Protein AF-A0A7S1T245-F1 (afdb_monomer_lite)

Organism: NCBI:txid63592

Secondary structure (DSSP, 8-state):
--GGG---------SHHHHHHTT--SPPTTTTT----TTTSHHHHHHHHHHHHHHHHHHHT----SS-TTPPP----HHHHHHHHHHHHTTT-EEEEESSS-TTS-GGGSHHHHHHHHTT-EEESS--TT--EEEES-S-SHHHHHHHHTT-EEE-HHHHHHHHHHTS---SGGGBPPPPPP-

InterPro domains:
  IPR001357 BRCT domain [PF12738] (107-159)
  IPR001357 BRCT domain [PS50172] (85-177)
  IPR001357 BRCT domain [SM00292] (87-167)
  IPR036420 BRCT domain superfamily [G3DSA:3.40.50.10190] (89-177)
  IPR036420 BRCT domain superfamily [SSF52113] (87-180)
  IPR039189 CTD phosphatase Fcp1 [PTHR23081] (2-178)

Radius of gyration: 20.65 Å; chains: 1; bounding box: 44×54×58 Å

Sequence (183 aa):
DHSENLVTVERYVYFPSSGARLGYRGASLLDMNRDECSEMGMLTVVKDVLLRVHRAVFANCGDEVATQEGAAPSVSDVRFELEAEQRKVLTGCCLLFSHVIPLEQAPSSHRLWVMAKRFGARCVTTQGSTVTHVIARAAGTEKVQWAYRTRRRVVSPSWLEASCILWSRVPEADHALSSQPSS

pLDDT: mean 85.92, std 14.59, range [34.5, 98.31]

Structure (mmCIF, N/CA/C/O backbone):
data_AF-A0A7S1T245-F1
#
_entry.id   AF-A0A7S1T245-F1
#
loop_
_atom_site.group_PDB
_atom_site.id
_atom_site.type_symbol
_atom_site.label_atom_id
_atom_site.label_alt_id
_atom_site.label_comp_id
_atom_site.label_asym_id
_atom_site.label_entity_id
_atom_site.label_seq_id
_atom_site.pdbx_PDB_ins_code
_atom_site.Cartn_x
_atom_site.Cartn_y
_atom_site.Cartn_z
_atom_site.occupancy
_atom_site.B_iso_or_equiv
_atom_site.auth_seq_id
_atom_site.auth_comp_id
_atom_site.auth_asym_id
_atom_site.auth_atom_id
_atom_site.pdbx_PDB_model_num
ATOM 1 N N . ASP A 1 1 ? 20.874 7.840 2.150 1.00 54.53 1 ASP A N 1
ATOM 2 C CA . ASP A 1 1 ? 19.890 6.763 2.348 1.00 54.53 1 ASP A CA 1
ATOM 3 C C . ASP A 1 1 ? 19.053 6.671 1.076 1.00 54.53 1 ASP A C 1
ATOM 5 O O . ASP A 1 1 ? 18.578 7.704 0.626 1.00 54.53 1 ASP A O 1
ATOM 9 N N . HIS A 1 2 ? 18.991 5.514 0.410 1.00 71.62 2 HIS A N 1
ATOM 10 C CA . HIS A 1 2 ? 18.379 5.365 -0.931 1.00 71.62 2 HIS A CA 1
ATOM 11 C C . HIS A 1 2 ? 17.202 4.381 -0.947 1.00 71.62 2 HIS A C 1
ATOM 13 O O . HIS A 1 2 ? 16.754 3.962 -2.012 1.00 71.62 2 HIS A O 1
ATOM 19 N N . SER A 1 3 ? 16.695 4.009 0.229 1.00 72.56 3 SER A N 1
ATOM 20 C CA . SER A 1 3 ? 15.617 3.028 0.416 1.00 72.56 3 SER A CA 1
ATOM 21 C C . SER A 1 3 ? 14.289 3.423 -0.251 1.00 72.56 3 SER A C 1
ATOM 23 O O . SER A 1 3 ? 13.439 2.571 -0.523 1.00 72.56 3 SER A O 1
ATOM 25 N N . GLU A 1 4 ? 14.114 4.707 -0.563 1.00 76.06 4 GLU A N 1
ATOM 26 C CA . GLU A 1 4 ? 12.956 5.243 -1.288 1.00 76.06 4 GLU A CA 1
ATOM 27 C C . GLU A 1 4 ? 12.972 4.935 -2.791 1.00 76.06 4 GLU A C 1
ATOM 29 O O . GLU A 1 4 ? 11.924 4.837 -3.430 1.00 76.06 4 GLU A O 1
ATOM 34 N N . ASN A 1 5 ? 14.155 4.616 -3.313 1.00 82.19 5 ASN A N 1
ATOM 35 C CA . ASN A 1 5 ? 14.380 4.319 -4.722 1.00 82.19 5 ASN A CA 1
ATOM 36 C C . ASN A 1 5 ? 14.465 2.815 -5.018 1.00 82.19 5 ASN A C 1
ATOM 38 O O . ASN A 1 5 ? 14.851 2.419 -6.115 1.00 82.19 5 ASN A O 1
ATOM 42 N N . LEU A 1 6 ? 14.148 1.963 -4.037 1.00 85.12 6 LEU A N 1
ATOM 43 C CA . LEU A 1 6 ? 14.255 0.511 -4.167 1.00 85.12 6 LEU A CA 1
ATOM 44 C C . LEU A 1 6 ? 12.898 -0.129 -4.471 1.00 85.12 6 LEU A C 1
ATOM 46 O O . LEU A 1 6 ? 11.902 0.144 -3.798 1.00 85.12 6 LEU A O 1
ATOM 50 N N . VAL A 1 7 ? 12.895 -1.055 -5.430 1.00 85.31 7 VAL A N 1
ATOM 51 C CA . VAL A 1 7 ? 11.813 -2.025 -5.630 1.00 85.31 7 VAL A CA 1
ATOM 52 C C . VAL A 1 7 ? 12.150 -3.256 -4.794 1.00 85.31 7 VAL A C 1
ATOM 54 O O . VAL A 1 7 ? 13.176 -3.899 -5.007 1.00 85.31 7 VAL A O 1
ATOM 57 N N . THR A 1 8 ? 11.328 -3.549 -3.786 1.00 84.94 8 THR A N 1
ATOM 58 C CA . THR A 1 8 ? 11.522 -4.733 -2.939 1.00 84.94 8 THR A CA 1
ATOM 59 C C . THR A 1 8 ? 11.010 -5.969 -3.662 1.00 84.94 8 THR A C 1
ATOM 61 O O . THR A 1 8 ? 9.911 -5.959 -4.206 1.00 84.94 8 THR A O 1
ATOM 64 N N . VAL A 1 9 ? 11.808 -7.031 -3.645 1.00 84.12 9 VAL A N 1
ATOM 65 C CA . VAL A 1 9 ? 11.507 -8.301 -4.306 1.00 84.12 9 VAL A CA 1
ATOM 66 C C . VAL A 1 9 ? 11.650 -9.410 -3.278 1.00 84.12 9 VAL A C 1
ATOM 68 O O . VAL A 1 9 ? 12.567 -9.373 -2.452 1.00 84.12 9 VAL A O 1
ATOM 71 N N . GLU A 1 10 ? 10.739 -10.382 -3.308 1.00 81.25 10 GLU A N 1
ATOM 72 C CA . GLU A 1 10 ? 10.916 -11.600 -2.528 1.00 81.25 10 GLU A CA 1
ATOM 73 C C . GLU A 1 10 ? 12.219 -12.300 -2.926 1.00 81.25 10 GLU A C 1
ATOM 75 O O . GLU A 1 10 ? 12.676 -12.265 -4.071 1.00 81.25 10 GLU A O 1
ATOM 80 N N . ARG A 1 11 ? 12.859 -12.928 -1.945 1.00 81.88 11 ARG A N 1
ATOM 81 C CA . ARG A 1 11 ? 14.108 -13.629 -2.175 1.00 81.88 11 ARG A CA 1
ATOM 82 C C . ARG A 1 11 ? 13.855 -14.900 -2.986 1.00 81.88 11 ARG A C 1
ATOM 84 O O . ARG A 1 11 ? 13.252 -15.839 -2.483 1.00 81.88 11 ARG A O 1
ATOM 91 N N . TYR A 1 12 ? 14.422 -14.974 -4.185 1.00 84.88 12 TYR A N 1
ATOM 92 C CA . TYR A 1 12 ? 14.408 -16.198 -4.983 1.00 84.88 12 TYR A CA 1
ATOM 93 C C . TYR A 1 12 ? 15.356 -17.250 -4.378 1.00 84.88 12 TYR A C 1
ATOM 95 O O . TYR A 1 12 ? 16.582 -17.111 -4.429 1.00 84.88 12 TYR A O 1
ATOM 103 N N . VAL A 1 13 ? 14.791 -18.294 -3.762 1.00 86.44 13 VAL A N 1
ATOM 104 C CA . VAL A 1 13 ? 15.534 -19.416 -3.163 1.00 86.44 13 VAL A CA 1
ATOM 105 C C . VAL A 1 13 ? 15.115 -20.717 -3.840 1.00 86.44 13 VAL A C 1
ATOM 107 O O . VAL A 1 13 ? 14.210 -21.414 -3.385 1.00 86.44 13 VAL A O 1
ATOM 110 N N . TYR A 1 14 ? 15.796 -21.052 -4.937 1.00 87.88 14 TYR A N 1
ATOM 111 C CA . TYR A 1 14 ? 15.490 -22.274 -5.678 1.00 87.88 14 TYR A CA 1
ATOM 112 C C . TYR A 1 14 ? 16.003 -23.541 -4.989 1.00 87.88 14 TYR A C 1
ATOM 114 O O . TYR A 1 14 ? 15.239 -24.472 -4.771 1.00 87.88 14 TYR A O 1
ATOM 122 N N . PHE A 1 15 ? 17.284 -23.564 -4.604 1.00 90.19 15 PHE A N 1
ATOM 123 C CA . PHE A 1 15 ? 17.922 -24.741 -4.004 1.00 90.19 15 PHE A CA 1
ATOM 124 C C . PHE A 1 15 ? 17.875 -24.731 -2.463 1.00 90.19 15 PHE A C 1
ATOM 126 O O . PHE A 1 15 ? 18.137 -23.680 -1.863 1.00 90.19 15 PHE A O 1
ATOM 133 N N . PRO A 1 16 ? 17.701 -25.896 -1.803 1.00 85.44 16 PRO A N 1
ATOM 134 C CA . PRO A 1 16 ? 17.727 -26.004 -0.339 1.00 85.44 16 PRO A CA 1
ATOM 135 C C . PRO A 1 16 ? 19.047 -25.519 0.280 1.00 85.44 16 PRO A C 1
ATOM 137 O O . PRO A 1 16 ? 19.066 -24.818 1.295 1.00 85.44 16 PRO A O 1
ATOM 140 N N . SER A 1 17 ? 20.173 -25.830 -0.371 1.00 84.94 17 SER A N 1
ATOM 141 C CA . SER A 1 17 ? 21.516 -25.426 0.067 1.00 84.94 17 SER A CA 1
ATOM 142 C C . SER A 1 17 ? 21.714 -23.906 0.056 1.00 84.94 17 SER A C 1
ATOM 144 O O . SER A 1 17 ? 22.424 -23.360 0.907 1.00 84.94 17 SER A O 1
ATOM 146 N N . SER A 1 18 ? 21.051 -23.203 -0.866 1.00 82.06 18 SER A N 1
ATOM 147 C CA . SER A 1 18 ? 21.040 -21.741 -0.917 1.00 82.06 18 SER A CA 1
ATOM 148 C C . SER A 1 18 ? 20.257 -21.149 0.254 1.00 82.06 18 SER A C 1
ATOM 150 O O . SER A 1 18 ? 20.708 -20.167 0.844 1.00 82.06 18 SER A O 1
ATOM 152 N N . GLY A 1 19 ? 19.132 -21.760 0.640 1.00 78.56 19 GLY A N 1
ATOM 153 C CA . GLY A 1 19 ? 18.326 -21.311 1.779 1.00 78.56 19 GLY A CA 1
ATOM 154 C C . GLY A 1 19 ? 19.114 -21.307 3.091 1.00 78.56 19 GLY A C 1
ATOM 155 O O . GLY A 1 19 ? 19.157 -20.287 3.783 1.00 78.56 19 GLY A O 1
ATOM 156 N N . ALA A 1 20 ? 19.838 -22.396 3.372 1.00 75.06 20 ALA A N 1
ATOM 157 C CA . ALA A 1 20 ? 20.635 -22.546 4.592 1.00 75.06 20 ALA A CA 1
ATOM 158 C C . ALA A 1 20 ? 21.736 -21.477 4.733 1.00 75.06 20 ALA A C 1
ATOM 160 O O . ALA A 1 20 ? 21.901 -20.894 5.805 1.00 75.06 20 ALA A O 1
ATOM 161 N N . ARG A 1 21 ? 22.449 -21.153 3.643 1.00 78.19 21 ARG A N 1
ATOM 162 C CA . ARG A 1 21 ? 23.484 -20.094 3.631 1.00 78.19 21 ARG A CA 1
ATOM 163 C C . ARG A 1 21 ? 22.919 -18.695 3.865 1.00 78.19 21 ARG A C 1
ATOM 165 O O . ARG A 1 21 ? 23.648 -17.799 4.278 1.00 78.19 21 ARG A O 1
ATOM 172 N N . LEU A 1 22 ? 21.641 -18.507 3.560 1.00 74.06 22 LEU A N 1
ATOM 173 C CA . LEU A 1 22 ? 20.949 -17.225 3.598 1.00 74.06 22 LEU A CA 1
ATOM 174 C C . LEU A 1 22 ? 20.064 -17.074 4.839 1.00 74.06 22 LEU A C 1
ATOM 176 O O . LEU A 1 22 ? 19.356 -16.078 4.963 1.00 74.06 22 LEU A O 1
ATOM 180 N N . GLY A 1 23 ? 20.102 -18.052 5.751 1.00 76.94 23 GLY A N 1
ATOM 181 C CA . GLY A 1 23 ? 19.278 -18.068 6.957 1.00 76.94 23 GLY A CA 1
ATOM 182 C C . GLY A 1 23 ? 17.779 -18.220 6.677 1.00 76.94 23 GLY A C 1
ATOM 183 O O . GLY A 1 23 ? 16.968 -17.969 7.567 1.00 76.94 23 GLY A O 1
ATOM 184 N N . TYR A 1 24 ? 17.396 -18.617 5.460 1.00 76.12 24 TYR A N 1
ATOM 185 C CA . TYR A 1 24 ? 16.005 -18.859 5.096 1.00 76.12 24 TYR A CA 1
ATOM 186 C C . TYR A 1 24 ? 15.557 -20.207 5.672 1.00 76.12 24 TYR A C 1
ATOM 188 O O . TYR A 1 24 ? 16.191 -21.230 5.425 1.00 76.12 24 TYR A O 1
ATOM 196 N N . ARG A 1 25 ? 14.476 -20.199 6.463 1.00 73.62 25 ARG A N 1
ATOM 197 C CA . ARG A 1 25 ? 13.930 -21.393 7.141 1.00 73.62 25 ARG A CA 1
ATOM 198 C C . ARG A 1 25 ? 12.685 -21.986 6.465 1.00 73.62 25 ARG A C 1
ATOM 200 O O . ARG A 1 25 ? 12.082 -22.895 7.026 1.00 73.62 25 ARG A O 1
ATOM 207 N N . GLY A 1 26 ? 12.273 -21.455 5.315 1.00 79.88 26 GLY A N 1
ATOM 208 C CA . GLY A 1 26 ? 11.157 -21.993 4.532 1.00 79.88 26 GLY A CA 1
ATOM 209 C C . GLY A 1 26 ? 11.592 -23.105 3.573 1.00 79.88 26 GLY A C 1
ATOM 210 O O . GLY A 1 26 ? 12.787 -23.326 3.373 1.00 79.88 26 GLY A O 1
ATOM 211 N N . ALA A 1 27 ? 10.612 -23.777 2.965 1.00 83.31 27 ALA A N 1
ATOM 212 C CA . ALA A 1 27 ? 10.853 -24.719 1.873 1.00 83.31 27 ALA A CA 1
ATOM 213 C C . ALA A 1 27 ? 11.407 -23.978 0.646 1.00 83.31 27 ALA A C 1
ATOM 215 O O . ALA A 1 27 ? 10.944 -22.883 0.324 1.00 83.31 27 ALA A O 1
ATOM 216 N N . SER A 1 28 ? 12.401 -24.555 -0.029 1.00 87.00 28 SER A N 1
ATOM 217 C CA . SER A 1 28 ? 12.902 -24.003 -1.291 1.00 87.00 28 SER A CA 1
ATOM 218 C C . SER A 1 28 ? 11.928 -24.277 -2.444 1.00 87.00 28 SER A C 1
ATOM 220 O O . SER A 1 28 ? 11.048 -25.134 -2.333 1.00 87.00 28 SER A O 1
ATOM 222 N N . LEU A 1 29 ? 12.077 -23.569 -3.569 1.00 87.06 29 LEU A N 1
ATOM 223 C CA . LEU A 1 29 ? 11.244 -23.824 -4.754 1.00 87.06 29 LEU A CA 1
ATOM 224 C C . LEU A 1 29 ? 11.406 -25.270 -5.254 1.00 87.06 29 LEU A C 1
ATOM 226 O O . LEU A 1 29 ? 10.415 -25.918 -5.593 1.00 87.06 29 LEU A O 1
ATOM 230 N N . LEU A 1 30 ? 12.629 -25.810 -5.182 1.00 89.75 30 LEU A N 1
ATOM 231 C CA . LEU A 1 30 ? 12.901 -27.208 -5.503 1.00 89.75 30 LEU A CA 1
ATOM 232 C C . LEU A 1 30 ? 12.169 -28.173 -4.556 1.00 89.75 30 LEU A C 1
ATOM 234 O O . LEU A 1 30 ? 11.584 -29.140 -5.034 1.00 89.75 30 LEU A O 1
ATOM 238 N N . ASP A 1 31 ? 12.132 -27.899 -3.244 1.00 89.75 31 ASP A N 1
ATOM 239 C CA . ASP A 1 31 ? 11.390 -28.736 -2.276 1.00 89.75 31 ASP A CA 1
ATOM 240 C C . ASP A 1 31 ? 9.881 -28.732 -2.556 1.00 89.75 31 ASP A C 1
ATOM 242 O O . ASP A 1 31 ? 9.192 -29.728 -2.347 1.00 89.75 31 ASP A O 1
ATOM 246 N N . MET A 1 32 ? 9.362 -27.604 -3.045 1.00 85.94 32 MET A N 1
ATOM 247 C CA . MET A 1 32 ? 7.961 -27.459 -3.445 1.00 85.94 32 MET A CA 1
ATOM 248 C C . MET A 1 32 ? 7.677 -28.003 -4.851 1.00 85.94 32 MET A C 1
ATOM 250 O O . MET A 1 32 ? 6.522 -27.981 -5.280 1.00 85.94 32 MET A O 1
ATOM 254 N N . ASN A 1 33 ? 8.705 -28.481 -5.562 1.00 87.56 33 ASN A N 1
ATOM 255 C CA . ASN A 1 33 ? 8.657 -28.916 -6.956 1.00 87.56 33 ASN A CA 1
ATOM 256 C C . ASN A 1 33 ? 7.949 -27.893 -7.865 1.00 87.56 33 ASN A C 1
ATOM 258 O O . ASN A 1 33 ? 7.091 -28.234 -8.684 1.00 87.56 33 ASN A O 1
ATOM 262 N N . ARG A 1 34 ? 8.268 -26.614 -7.658 1.00 84.44 34 ARG A N 1
ATOM 263 C CA . ARG A 1 34 ? 7.738 -25.476 -8.414 1.00 84.44 34 ARG A CA 1
ATOM 264 C C . ARG A 1 34 ? 8.895 -24.572 -8.810 1.00 84.44 34 ARG A C 1
ATOM 266 O O . ARG A 1 34 ? 9.925 -24.563 -8.153 1.00 84.44 34 ARG A O 1
ATOM 273 N N . ASP A 1 35 ? 8.717 -23.813 -9.876 1.00 85.56 35 ASP A N 1
ATOM 274 C CA . ASP A 1 35 ? 9.556 -22.650 -10.160 1.00 85.56 35 ASP A CA 1
ATOM 275 C C . ASP A 1 35 ? 8.707 -21.387 -9.971 1.00 85.56 35 ASP A C 1
ATOM 277 O O . ASP A 1 35 ? 7.547 -21.450 -9.545 1.00 85.56 35 ASP A O 1
ATOM 281 N N . GLU A 1 36 ? 9.274 -20.233 -10.280 1.00 82.44 36 GLU A N 1
ATOM 282 C CA . GLU A 1 36 ? 8.530 -18.992 -10.320 1.00 82.44 36 GLU A CA 1
ATOM 283 C C . GLU A 1 36 ? 7.405 -19.024 -11.365 1.00 82.44 36 GLU A C 1
ATOM 285 O O . GLU A 1 36 ? 7.557 -19.501 -12.490 1.00 82.44 36 GLU A O 1
ATOM 290 N N . CYS A 1 37 ? 6.244 -18.490 -10.985 1.00 83.00 37 CYS A N 1
ATOM 291 C CA . CYS A 1 37 ? 5.103 -18.382 -11.880 1.00 83.00 37 CYS A CA 1
ATOM 292 C C . CYS A 1 37 ? 5.327 -17.250 -12.893 1.00 83.00 37 CYS A C 1
ATOM 294 O O . CYS A 1 37 ? 5.442 -16.088 -12.513 1.00 83.00 37 CYS A O 1
ATOM 296 N N . SER A 1 38 ? 5.313 -17.559 -14.189 1.00 81.06 38 SER A N 1
ATOM 297 C CA . SER A 1 38 ? 5.483 -16.556 -15.251 1.00 81.06 38 SER A CA 1
ATOM 298 C C . SER A 1 38 ? 4.344 -15.533 -15.333 1.00 81.06 38 SER A C 1
ATOM 300 O O . SER A 1 38 ? 4.529 -14.452 -15.884 1.00 81.06 38 SER A O 1
ATOM 302 N N . GLU A 1 39 ? 3.162 -15.857 -14.810 1.00 80.50 39 GLU A N 1
ATOM 303 C CA . GLU A 1 39 ? 1.973 -15.000 -14.907 1.00 80.50 39 GLU A CA 1
ATOM 304 C C . GLU A 1 39 ? 1.735 -14.176 -13.641 1.00 80.50 39 GLU A C 1
ATOM 306 O O . GLU A 1 39 ? 1.373 -13.007 -13.725 1.00 80.50 39 GLU A O 1
ATOM 311 N N . MET A 1 40 ? 1.946 -14.775 -12.467 1.00 78.75 40 MET A N 1
ATOM 312 C CA . MET A 1 40 ? 1.607 -14.173 -11.169 1.00 78.75 40 MET A CA 1
ATOM 313 C C . MET A 1 40 ? 2.791 -14.142 -10.193 1.00 78.75 40 MET A C 1
ATOM 315 O O . MET A 1 40 ? 2.616 -13.844 -9.014 1.00 78.75 40 MET A O 1
ATOM 319 N N . GLY A 1 41 ? 3.993 -14.487 -10.658 1.00 86.38 41 GLY A N 1
ATOM 320 C CA . GLY A 1 41 ? 5.211 -14.474 -9.855 1.00 86.38 41 GLY A CA 1
ATOM 321 C C . GLY A 1 41 ? 5.738 -13.068 -9.592 1.00 86.38 41 GLY A C 1
ATOM 322 O O . GLY A 1 41 ? 5.352 -12.085 -10.234 1.00 86.38 41 GLY A O 1
ATOM 323 N N . MET A 1 42 ? 6.666 -12.980 -8.644 1.00 88.38 42 MET A N 1
ATOM 324 C CA . MET A 1 42 ? 7.235 -11.714 -8.196 1.00 88.38 42 MET A CA 1
ATOM 325 C C . MET A 1 42 ? 7.982 -10.988 -9.327 1.00 88.38 42 MET A C 1
ATOM 327 O O . MET A 1 42 ? 7.859 -9.773 -9.455 1.00 88.38 42 MET A O 1
ATOM 331 N N . LEU A 1 43 ? 8.719 -11.696 -10.184 1.00 88.81 43 LEU A N 1
ATOM 332 C CA . LEU A 1 43 ? 9.427 -11.113 -11.323 1.00 88.81 43 LEU A CA 1
ATOM 333 C C . LEU A 1 43 ? 8.476 -10.509 -12.349 1.00 88.81 43 LEU A C 1
ATOM 335 O O . LEU A 1 43 ? 8.803 -9.473 -12.923 1.00 88.81 43 LEU A O 1
ATOM 339 N N . THR A 1 44 ? 7.302 -11.102 -12.563 1.00 91.12 44 THR A N 1
ATOM 340 C CA . THR A 1 44 ? 6.284 -10.522 -13.450 1.00 91.12 44 THR A CA 1
ATOM 341 C C . THR A 1 44 ? 5.769 -9.212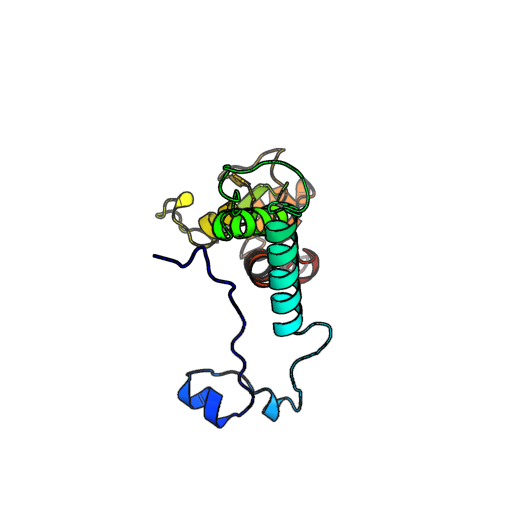 -12.874 1.00 91.12 44 THR A C 1
ATOM 343 O O . THR A 1 44 ? 5.741 -8.200 -13.572 1.00 91.12 44 THR A O 1
ATOM 346 N N . VAL A 1 45 ? 5.497 -9.183 -11.570 1.00 91.75 45 VAL A N 1
ATOM 347 C CA . VAL A 1 45 ? 5.099 -7.960 -10.866 1.00 91.75 45 VAL A CA 1
ATOM 348 C C . VAL A 1 45 ? 6.185 -6.883 -10.960 1.00 91.75 45 VAL A C 1
ATOM 350 O O . VAL A 1 45 ? 5.890 -5.734 -11.293 1.00 91.75 45 VAL A O 1
ATOM 353 N N . VAL A 1 46 ? 7.452 -7.242 -10.734 1.00 91.75 46 VAL A N 1
ATOM 354 C CA . VAL A 1 46 ? 8.591 -6.316 -10.853 1.00 91.75 46 VAL A CA 1
ATOM 355 C C . VAL A 1 46 ? 8.742 -5.811 -12.283 1.00 91.75 46 VAL A C 1
ATOM 357 O O . VAL A 1 46 ? 8.910 -4.611 -12.491 1.00 91.75 46 VAL A O 1
ATOM 360 N N . LYS A 1 47 ? 8.657 -6.698 -13.276 1.00 92.31 47 LYS A N 1
ATOM 361 C CA . LYS A 1 47 ? 8.707 -6.339 -14.694 1.00 92.31 47 LYS A CA 1
ATOM 362 C C . LYS A 1 47 ? 7.615 -5.328 -15.030 1.00 92.31 47 LYS A C 1
ATOM 364 O O . LYS A 1 47 ? 7.907 -4.317 -15.665 1.00 92.31 47 LYS A O 1
ATOM 369 N N . ASP A 1 48 ? 6.389 -5.557 -14.572 1.00 92.31 48 ASP A N 1
ATOM 370 C CA . ASP A 1 48 ? 5.273 -4.648 -14.818 1.00 92.31 48 ASP A CA 1
ATOM 371 C C . ASP A 1 48 ? 5.481 -3.289 -14.146 1.00 92.31 48 ASP A C 1
ATOM 373 O O . ASP A 1 48 ? 5.214 -2.257 -14.762 1.00 92.31 48 ASP A O 1
ATOM 377 N N . VAL A 1 49 ? 6.003 -3.263 -12.915 1.00 92.44 49 VAL A N 1
ATOM 378 C CA . VAL A 1 49 ? 6.385 -2.021 -12.224 1.00 92.44 49 VAL A CA 1
ATOM 379 C C . VAL A 1 49 ? 7.435 -1.254 -13.025 1.00 92.44 49 VAL A C 1
ATOM 381 O O . VAL A 1 49 ? 7.242 -0.073 -13.313 1.00 92.44 49 VAL A O 1
ATOM 384 N N . LEU A 1 50 ? 8.519 -1.918 -13.435 1.00 92.81 50 LEU A N 1
ATOM 385 C CA . LEU A 1 50 ? 9.598 -1.289 -14.196 1.00 92.81 50 LEU A CA 1
ATOM 386 C C . LEU A 1 50 ? 9.107 -0.764 -15.547 1.00 92.81 50 LEU A C 1
ATOM 388 O O . LEU A 1 50 ? 9.478 0.338 -15.940 1.00 92.81 50 LEU A O 1
ATOM 392 N N . LEU A 1 51 ? 8.231 -1.501 -16.236 1.00 94.00 51 LEU A N 1
ATOM 393 C CA . LEU A 1 51 ? 7.633 -1.052 -17.493 1.00 94.00 51 LEU A CA 1
ATOM 394 C C . LEU A 1 51 ? 6.693 0.143 -17.301 1.00 94.00 51 LEU A C 1
ATOM 396 O O . LEU A 1 51 ? 6.676 1.028 -18.155 1.00 94.00 51 LEU A O 1
ATOM 400 N N . ARG A 1 52 ? 5.920 0.203 -16.207 1.00 92.56 52 ARG A N 1
ATOM 401 C CA . ARG A 1 52 ? 5.089 1.379 -15.887 1.00 92.56 52 ARG A CA 1
ATOM 402 C C . ARG A 1 52 ? 5.946 2.616 -15.648 1.00 92.56 52 ARG A C 1
ATOM 404 O O . ARG A 1 52 ? 5.696 3.642 -16.272 1.00 92.56 52 ARG A O 1
ATOM 411 N N . VAL A 1 53 ? 6.982 2.492 -14.818 1.00 91.19 53 VAL A N 1
ATOM 412 C CA . VAL A 1 53 ? 7.916 3.590 -14.523 1.00 91.19 53 VAL A CA 1
ATOM 413 C C . VAL A 1 53 ? 8.645 4.026 -15.791 1.00 91.19 53 VAL A C 1
ATOM 415 O O . VAL A 1 53 ? 8.679 5.212 -16.093 1.00 91.19 53 VAL A O 1
ATOM 418 N N . HIS A 1 54 ? 9.153 3.080 -16.585 1.00 91.31 54 HIS A N 1
ATOM 419 C CA . HIS A 1 54 ? 9.777 3.371 -17.874 1.00 91.31 54 HIS A CA 1
ATOM 420 C C . HIS A 1 54 ? 8.826 4.160 -18.779 1.00 91.31 54 HIS A C 1
ATOM 422 O O . HIS A 1 54 ? 9.186 5.213 -19.291 1.00 91.31 54 HIS A O 1
ATOM 428 N N . ARG A 1 55 ? 7.587 3.692 -18.964 1.00 91.06 55 ARG A N 1
ATOM 429 C CA . ARG A 1 55 ? 6.599 4.411 -19.781 1.00 91.06 55 ARG A CA 1
ATOM 430 C C . ARG A 1 55 ? 6.328 5.820 -19.254 1.00 91.06 55 ARG A C 1
ATOM 432 O O . ARG A 1 55 ? 6.240 6.726 -20.068 1.00 91.06 55 ARG A O 1
ATOM 439 N N . ALA A 1 56 ? 6.220 6.007 -17.939 1.00 88.00 56 ALA A N 1
ATOM 440 C CA . ALA A 1 56 ? 6.003 7.322 -17.338 1.00 88.00 56 ALA A CA 1
ATOM 441 C C . ALA A 1 56 ? 7.177 8.278 -17.607 1.00 88.00 56 ALA A C 1
ATOM 443 O O . ALA A 1 56 ? 6.966 9.385 -18.093 1.00 88.00 56 ALA A O 1
ATOM 444 N N . VAL A 1 57 ? 8.412 7.812 -17.392 1.00 87.75 57 VAL A N 1
ATOM 445 C CA . VAL A 1 57 ? 9.633 8.582 -17.677 1.00 87.75 57 VAL A CA 1
ATOM 446 C C . VAL A 1 57 ? 9.676 8.993 -19.149 1.00 87.75 57 VAL A C 1
ATOM 448 O O . VAL A 1 57 ? 9.795 10.173 -19.456 1.00 87.75 57 VAL A O 1
ATOM 451 N N . PHE A 1 58 ? 9.526 8.039 -20.071 1.00 85.69 58 PHE A N 1
ATOM 452 C CA . PHE A 1 58 ? 9.663 8.309 -21.505 1.00 85.69 58 PHE A CA 1
ATOM 453 C C . PHE A 1 58 ? 8.466 9.045 -22.121 1.00 85.69 58 PHE A C 1
ATOM 455 O O . PHE A 1 58 ? 8.642 9.723 -23.126 1.00 85.69 58 PHE A O 1
ATOM 462 N N . ALA A 1 59 ? 7.274 8.975 -21.522 1.00 83.75 59 ALA A N 1
ATOM 463 C CA . ALA A 1 59 ? 6.151 9.820 -21.927 1.00 83.75 59 ALA A CA 1
ATOM 464 C C . ALA A 1 59 ? 6.412 11.304 -21.619 1.00 83.75 59 ALA A C 1
ATOM 466 O O . ALA A 1 59 ? 5.981 12.170 -22.377 1.00 83.75 59 ALA A O 1
ATOM 467 N N . ASN A 1 60 ? 7.133 11.590 -20.531 1.00 70.75 60 ASN A N 1
ATOM 468 C CA . ASN A 1 60 ? 7.464 12.950 -20.103 1.00 70.75 60 ASN A CA 1
ATOM 469 C C . ASN A 1 60 ? 8.743 13.494 -20.764 1.00 70.75 60 ASN A C 1
ATOM 471 O O . ASN A 1 60 ? 8.930 14.705 -20.824 1.00 70.75 60 ASN A O 1
ATOM 475 N N . CYS A 1 61 ? 9.587 12.618 -21.313 1.00 65.00 61 CYS A N 1
ATOM 476 C CA . CYS A 1 61 ? 10.771 12.967 -22.105 1.00 65.00 61 CYS A CA 1
ATOM 477 C C . CYS A 1 61 ? 10.469 13.100 -23.613 1.00 65.00 61 CYS A C 1
ATOM 479 O O . CYS A 1 61 ? 11.344 12.766 -24.401 1.00 65.00 61 CYS A O 1
ATOM 481 N N . GLY A 1 62 ? 9.237 13.471 -23.996 1.00 55.81 62 GLY A N 1
ATOM 482 C CA . GLY A 1 62 ? 8.675 13.322 -25.350 1.00 55.81 62 GLY A CA 1
ATOM 483 C C . GLY A 1 62 ? 9.639 13.555 -26.524 1.00 55.81 62 GLY A C 1
ATOM 484 O O . GLY A 1 62 ? 10.525 14.396 -26.439 1.00 55.81 62 GLY A O 1
ATOM 485 N N . ASP A 1 63 ? 9.423 12.803 -27.615 1.00 52.19 63 ASP A N 1
ATOM 486 C CA . ASP A 1 63 ? 10.183 12.838 -28.876 1.00 52.19 63 ASP A CA 1
ATOM 487 C C . ASP A 1 63 ? 10.730 14.237 -29.207 1.00 52.19 63 ASP A C 1
ATOM 489 O O . ASP A 1 63 ? 10.020 15.097 -29.733 1.00 52.19 63 ASP A O 1
ATOM 493 N N . GLU A 1 64 ? 12.028 14.445 -28.983 1.00 50.19 64 GLU A N 1
ATOM 494 C CA . GLU A 1 64 ? 12.768 15.620 -29.458 1.00 50.19 64 GLU A CA 1
ATOM 495 C C . GLU A 1 64 ? 13.029 15.546 -30.974 1.00 50.19 64 GLU A C 1
ATOM 497 O O . GLU A 1 64 ? 14.110 15.859 -31.468 1.00 50.19 64 GLU A O 1
ATOM 502 N N . VAL A 1 65 ? 12.025 15.131 -31.747 1.00 50.53 65 VAL A N 1
ATOM 503 C CA . VAL A 1 65 ? 12.025 15.227 -33.208 1.00 50.53 65 VAL A CA 1
ATOM 504 C C . VAL A 1 65 ? 10.969 16.238 -33.637 1.00 50.53 65 VAL A C 1
ATOM 506 O O . VAL A 1 65 ? 10.051 15.919 -34.380 1.00 50.53 65 VAL A O 1
ATOM 509 N N . ALA A 1 66 ? 11.090 17.469 -33.137 1.00 50.28 66 ALA A N 1
ATOM 510 C CA . ALA A 1 66 ? 10.870 18.693 -33.909 1.00 50.28 66 ALA A CA 1
ATOM 511 C C . ALA A 1 66 ? 10.979 19.928 -33.004 1.00 50.28 66 ALA A C 1
ATOM 513 O O . ALA A 1 66 ? 10.179 20.125 -32.094 1.00 50.28 66 ALA A O 1
ATOM 514 N N . THR A 1 67 ? 11.850 20.856 -33.406 1.00 48.50 67 THR A N 1
ATOM 515 C CA . THR A 1 67 ? 11.836 22.280 -33.019 1.00 48.50 67 THR A CA 1
ATOM 516 C C . THR A 1 67 ? 12.275 22.602 -31.586 1.00 48.50 67 THR A C 1
ATOM 518 O O . THR A 1 67 ? 11.453 22.870 -30.723 1.00 48.50 67 THR A O 1
ATOM 521 N N . GLN A 1 68 ? 13.589 22.714 -31.366 1.00 44.84 68 GLN A N 1
ATOM 522 C CA . GLN A 1 68 ? 14.271 23.990 -31.070 1.00 44.84 68 GLN A CA 1
ATOM 523 C C . GLN A 1 68 ? 15.711 23.730 -30.598 1.00 44.84 68 GLN A C 1
ATOM 525 O O . GLN A 1 68 ? 15.953 23.079 -29.586 1.00 44.84 68 GLN A O 1
ATOM 530 N N . GLU A 1 69 ? 16.677 24.260 -31.347 1.00 46.00 69 GLU A N 1
ATOM 531 C CA . GLU A 1 69 ? 18.092 24.283 -30.977 1.00 46.00 69 GLU A CA 1
ATOM 532 C C . GLU A 1 69 ? 18.271 25.064 -29.661 1.00 46.00 69 GLU A C 1
ATOM 534 O O . GLU A 1 69 ? 18.025 26.269 -29.611 1.00 46.00 69 GLU A O 1
ATOM 539 N N . GLY A 1 70 ? 18.701 24.385 -28.591 1.00 48.34 70 GLY A N 1
ATOM 540 C CA . GLY A 1 70 ? 19.261 25.035 -27.397 1.00 48.34 70 GLY A CA 1
ATOM 541 C C . GLY A 1 70 ? 18.554 24.807 -26.056 1.00 48.34 70 GLY A C 1
ATOM 542 O O . GLY A 1 70 ? 19.069 25.282 -25.044 1.00 48.34 70 GLY A O 1
ATOM 543 N N . ALA A 1 71 ? 17.439 24.075 -25.993 1.00 49.00 71 ALA A N 1
ATOM 544 C CA . ALA A 1 71 ? 16.865 23.645 -24.715 1.00 49.00 71 ALA A CA 1
ATOM 545 C C . ALA A 1 71 ? 17.378 22.240 -24.369 1.00 49.00 71 ALA A C 1
ATOM 547 O O . ALA A 1 71 ? 17.219 21.314 -25.154 1.00 49.00 71 ALA A O 1
ATOM 548 N N . ALA A 1 72 ? 18.037 22.084 -23.218 1.00 52.97 72 ALA A N 1
ATOM 549 C CA . ALA A 1 72 ? 18.429 20.765 -22.734 1.00 52.97 72 ALA A CA 1
ATOM 550 C C . ALA A 1 72 ? 17.173 19.895 -22.529 1.00 52.97 72 ALA A C 1
ATOM 552 O O . ALA A 1 72 ? 16.188 20.422 -21.999 1.00 52.97 72 ALA A O 1
ATOM 553 N N . PRO A 1 73 ? 17.206 18.595 -22.879 1.00 53.91 73 PRO A N 1
ATOM 554 C CA . PRO A 1 73 ? 16.085 17.698 -22.638 1.00 53.91 73 PRO A CA 1
ATOM 555 C C . PRO A 1 73 ? 15.684 17.771 -21.171 1.00 53.91 73 PRO A C 1
ATOM 557 O O . PRO A 1 73 ? 16.525 17.601 -20.280 1.00 53.91 73 PRO A O 1
ATOM 560 N N . SER A 1 74 ? 14.403 18.031 -20.898 1.00 57.78 74 SER A N 1
ATOM 561 C CA . SER A 1 74 ? 13.860 17.911 -19.548 1.00 57.78 74 SER A CA 1
ATOM 562 C C . SER A 1 74 ? 13.775 16.426 -19.209 1.00 57.78 74 SER A C 1
ATOM 564 O O . SER A 1 74 ? 12.727 15.796 -19.333 1.00 57.78 74 SER A O 1
ATOM 566 N N . VAL A 1 75 ? 14.912 15.838 -18.845 1.00 62.03 75 VAL A N 1
ATOM 567 C CA . VAL A 1 75 ? 14.986 14.455 -18.383 1.00 62.03 75 VAL A CA 1
ATOM 568 C C . VAL A 1 75 ? 14.122 14.360 -17.129 1.00 62.03 75 VAL A C 1
ATOM 570 O O . VAL A 1 75 ? 14.475 14.934 -16.097 1.00 62.03 75 VAL A O 1
ATOM 573 N N . SER A 1 76 ? 12.976 13.677 -17.216 1.00 70.38 76 SER A N 1
ATOM 574 C CA . SER A 1 76 ? 12.136 13.459 -16.038 1.00 70.38 76 SER A CA 1
ATOM 575 C C . SER A 1 76 ? 12.937 12.650 -15.016 1.00 70.38 76 SER A C 1
ATOM 577 O O . SER A 1 76 ? 13.492 11.597 -15.349 1.00 70.38 76 SER A O 1
ATOM 579 N N . ASP A 1 77 ? 13.052 13.148 -13.780 1.00 84.00 77 ASP A N 1
ATOM 580 C CA . ASP A 1 77 ? 13.783 12.439 -12.730 1.00 84.00 77 ASP A CA 1
ATOM 581 C C . ASP A 1 77 ? 13.043 11.134 -12.418 1.00 84.00 77 ASP A C 1
ATOM 583 O O . ASP A 1 77 ? 11.916 11.136 -11.917 1.00 84.00 77 ASP A O 1
ATOM 587 N N . VAL A 1 78 ? 13.700 10.005 -12.689 1.00 87.00 78 VAL A N 1
ATOM 588 C CA . VAL A 1 78 ? 13.166 8.662 -12.434 1.00 87.00 78 VAL A CA 1
ATOM 589 C C . VAL A 1 78 ? 12.679 8.523 -10.992 1.00 87.00 78 VAL A C 1
ATOM 591 O O . VAL A 1 78 ? 11.706 7.815 -10.754 1.00 87.00 78 VAL A O 1
ATOM 594 N N . ARG A 1 79 ? 13.304 9.213 -10.028 1.00 88.94 79 ARG A N 1
ATOM 595 C CA . ARG A 1 79 ? 12.886 9.196 -8.617 1.00 88.94 79 ARG A CA 1
ATOM 596 C C . ARG A 1 79 ? 11.482 9.765 -8.439 1.00 88.94 79 ARG A C 1
ATOM 598 O O . ARG A 1 79 ? 10.669 9.171 -7.738 1.00 88.94 79 ARG A O 1
ATOM 605 N N . PHE A 1 80 ? 11.178 10.864 -9.125 1.00 88.69 80 PHE A N 1
ATOM 606 C CA . PHE A 1 80 ? 9.861 11.488 -9.074 1.00 88.69 80 PHE A CA 1
ATOM 607 C C . PHE A 1 80 ? 8.789 10.590 -9.698 1.00 88.69 80 PHE A C 1
ATOM 609 O O . PHE A 1 80 ? 7.720 10.408 -9.114 1.00 88.69 80 PHE A O 1
ATOM 616 N N . GLU A 1 81 ? 9.083 9.971 -10.844 1.00 90.00 81 GLU A N 1
ATOM 617 C CA . GLU A 1 81 ? 8.155 9.029 -11.486 1.00 90.00 81 GLU A CA 1
ATOM 618 C C . GLU A 1 81 ? 7.933 7.779 -10.629 1.00 90.00 81 GLU A C 1
ATOM 620 O O . GLU A 1 81 ? 6.809 7.293 -10.491 1.00 90.00 81 GLU A O 1
ATOM 625 N N . LEU A 1 82 ? 8.993 7.286 -9.985 1.00 91.38 82 LEU A N 1
ATOM 626 C CA . LEU A 1 82 ? 8.934 6.158 -9.066 1.00 91.38 82 LEU A CA 1
ATOM 627 C C . LEU A 1 82 ? 8.016 6.460 -7.872 1.00 91.38 82 LEU A C 1
ATOM 629 O O . LEU A 1 82 ? 7.144 5.658 -7.534 1.00 91.38 82 LEU A O 1
ATOM 633 N N . GLU A 1 83 ? 8.180 7.628 -7.251 1.00 91.69 83 GLU A N 1
ATOM 634 C CA . GLU A 1 83 ? 7.309 8.103 -6.173 1.00 91.69 83 GLU A CA 1
ATOM 635 C C . GLU A 1 83 ? 5.869 8.311 -6.654 1.00 91.69 83 GLU A C 1
ATOM 637 O O . GLU A 1 83 ? 4.916 7.981 -5.944 1.00 91.69 83 GLU A O 1
ATOM 642 N N . ALA A 1 84 ? 5.681 8.844 -7.863 1.00 92.56 84 ALA A N 1
ATOM 643 C CA . ALA A 1 84 ? 4.361 9.037 -8.445 1.00 92.56 84 ALA A CA 1
ATOM 644 C C . ALA A 1 84 ? 3.628 7.705 -8.646 1.00 92.56 84 ALA A C 1
ATOM 646 O O . ALA A 1 84 ? 2.456 7.603 -8.277 1.00 92.56 84 ALA A O 1
ATOM 647 N N . GLU A 1 85 ? 4.309 6.679 -9.156 1.00 93.19 85 GLU A N 1
ATOM 648 C CA . GLU A 1 85 ? 3.761 5.327 -9.286 1.00 93.19 85 GLU A CA 1
ATOM 649 C C . GLU A 1 85 ? 3.463 4.688 -7.920 1.00 93.19 85 GLU A C 1
ATOM 651 O O . GLU A 1 85 ? 2.375 4.142 -7.730 1.00 93.19 85 GLU A O 1
ATOM 656 N N . GLN A 1 86 ? 4.354 4.823 -6.927 1.00 94.38 86 GLN A N 1
ATOM 657 C CA . GLN A 1 86 ? 4.105 4.326 -5.563 1.00 94.38 86 GLN A CA 1
ATOM 658 C C . GLN A 1 86 ? 2.852 4.955 -4.950 1.00 94.38 86 GLN A C 1
ATOM 660 O O . GLN A 1 86 ? 2.017 4.254 -4.375 1.00 94.38 86 GLN A O 1
ATOM 665 N N . ARG A 1 87 ? 2.680 6.275 -5.092 1.00 95.94 87 ARG A N 1
ATOM 666 C CA . ARG A 1 87 ? 1.528 6.990 -4.527 1.00 95.94 87 ARG A CA 1
ATOM 667 C C . ARG A 1 87 ? 0.195 6.537 -5.117 1.00 95.94 87 ARG A C 1
ATOM 669 O O . ARG A 1 87 ? -0.821 6.610 -4.426 1.00 95.94 87 ARG A O 1
ATOM 676 N N . LYS A 1 88 ? 0.163 6.064 -6.366 1.00 96.06 88 LYS A N 1
ATOM 677 C CA . LYS A 1 88 ? -1.080 5.595 -7.007 1.00 96.06 88 LYS A CA 1
ATOM 678 C C . LYS A 1 88 ? -1.674 4.377 -6.296 1.00 96.06 88 LYS A C 1
ATOM 680 O O . LYS A 1 88 ? -2.891 4.228 -6.290 1.00 96.06 88 LYS A O 1
ATOM 685 N N . VAL A 1 89 ? -0.846 3.562 -5.641 1.00 97.00 89 VAL A N 1
ATOM 686 C CA . VAL A 1 89 ? -1.248 2.277 -5.044 1.00 97.00 89 VAL A CA 1
ATOM 687 C C . VAL A 1 89 ? -2.337 2.433 -3.982 1.00 97.00 89 VAL A C 1
ATOM 689 O O . VAL A 1 89 ? -3.342 1.729 -4.030 1.00 97.00 89 VAL A O 1
ATOM 692 N N . LEU A 1 90 ? -2.171 3.355 -3.028 1.00 98.00 90 LEU A N 1
ATOM 693 C CA . LEU A 1 90 ? -3.127 3.567 -1.932 1.00 98.00 90 LEU A CA 1
ATOM 694 C C . LEU A 1 90 ? -3.800 4.941 -1.996 1.00 98.00 90 LEU A C 1
ATOM 696 O O . LEU A 1 90 ? -4.372 5.400 -1.002 1.00 98.00 90 LEU A O 1
ATOM 700 N N . THR A 1 91 ? -3.771 5.597 -3.157 1.00 97.44 91 THR A N 1
ATOM 701 C CA . THR A 1 91 ? -4.513 6.845 -3.370 1.00 97.44 91 THR A CA 1
ATOM 702 C C . THR A 1 91 ? -5.992 6.649 -3.010 1.00 97.44 91 THR A C 1
ATOM 704 O O . THR A 1 91 ? -6.614 5.639 -3.338 1.00 97.44 91 THR A O 1
ATOM 707 N N . GLY A 1 92 ? -6.556 7.610 -2.272 1.00 97.00 92 GLY A N 1
ATOM 708 C CA . GLY A 1 92 ? -7.934 7.548 -1.771 1.00 97.00 92 GLY A CA 1
ATOM 709 C C . GLY A 1 92 ? -8.123 6.702 -0.505 1.00 97.00 92 GLY A C 1
ATOM 710 O O . GLY A 1 92 ? -9.206 6.719 0.080 1.00 97.00 92 GLY A O 1
ATOM 711 N N . CYS A 1 93 ? -7.086 6.010 -0.021 1.00 98.12 93 CYS A N 1
ATOM 712 C CA . CYS A 1 93 ? -7.151 5.291 1.247 1.00 98.12 93 CYS A CA 1
ATOM 713 C C . CYS A 1 93 ? -6.867 6.227 2.427 1.00 98.12 93 CYS A C 1
ATOM 715 O O . CYS A 1 93 ? -5.866 6.940 2.473 1.00 98.12 93 CYS A O 1
ATOM 717 N N . CYS A 1 94 ? -7.733 6.167 3.432 1.00 98.31 94 CYS A N 1
ATOM 718 C CA . CYS A 1 94 ? -7.487 6.685 4.771 1.00 98.31 94 CYS A CA 1
ATOM 719 C C . CYS A 1 94 ? -7.418 5.529 5.772 1.00 98.31 94 CYS A C 1
ATOM 721 O O . CYS A 1 94 ? -8.412 4.804 5.937 1.00 98.31 94 CYS A O 1
ATOM 723 N N . LEU A 1 95 ? -6.262 5.366 6.411 1.00 98.25 95 LEU A N 1
ATOM 724 C CA . LEU A 1 95 ? -5.936 4.259 7.300 1.00 98.25 95 LEU A CA 1
ATOM 725 C C . LEU A 1 95 ? -5.961 4.697 8.765 1.00 98.25 95 LEU A C 1
ATOM 727 O O . LEU A 1 95 ? -5.404 5.734 9.135 1.00 98.25 95 LEU A O 1
ATOM 731 N N . LEU A 1 96 ? -6.556 3.852 9.601 1.00 97.50 96 LEU A N 1
ATOM 732 C CA . LEU A 1 96 ? -6.525 3.946 11.056 1.00 97.50 96 LEU A CA 1
ATOM 733 C C . LEU A 1 96 ? -5.886 2.675 11.626 1.00 97.50 96 LEU A C 1
ATOM 735 O O . LEU A 1 96 ? -6.290 1.569 11.283 1.00 97.50 96 LEU A O 1
ATOM 739 N N . PHE A 1 97 ? -4.917 2.816 12.528 1.00 96.62 97 PHE A N 1
ATOM 740 C CA . PHE A 1 97 ? -4.228 1.675 13.142 1.00 96.62 97 PHE A CA 1
ATOM 741 C C . PHE A 1 97 ? -4.836 1.295 14.505 1.00 96.62 97 PHE A C 1
ATOM 743 O O . PHE A 1 97 ? -5.210 2.164 15.308 1.00 96.62 97 PHE A O 1
ATOM 750 N N . SER A 1 98 ? -4.910 -0.011 14.785 1.00 94.75 98 SER A N 1
ATOM 751 C CA . SER A 1 98 ? -5.394 -0.579 16.052 1.00 94.75 98 SER A CA 1
ATOM 752 C C . SER A 1 98 ? -4.527 -1.761 16.510 1.00 94.75 98 SER A C 1
ATOM 754 O O . SER A 1 98 ? -4.446 -2.770 15.819 1.00 94.75 98 SER A O 1
ATOM 756 N N . HIS A 1 99 ? -3.867 -1.644 17.672 1.00 91.88 99 HIS A N 1
ATOM 757 C CA . HIS A 1 99 ? -2.917 -2.651 18.195 1.00 91.88 99 HIS A CA 1
ATOM 758 C C . HIS A 1 99 ? -1.786 -3.017 17.217 1.00 91.88 99 HIS A C 1
ATOM 760 O O . HIS A 1 99 ? -1.339 -4.160 17.137 1.00 91.88 99 HIS A O 1
ATOM 766 N N . VAL A 1 100 ? -1.336 -2.030 16.444 1.00 91.56 100 VAL A N 1
ATOM 767 C CA . VAL A 1 100 ? -0.214 -2.166 15.505 1.00 91.56 100 VAL A CA 1
ATOM 768 C C . VAL A 1 100 ? 0.944 -1.272 15.930 1.00 91.56 100 VAL A C 1
ATOM 770 O O . VAL A 1 100 ? 2.080 -1.724 15.959 1.00 91.56 100 VAL A O 1
ATOM 773 N N . ILE A 1 101 ? 0.634 -0.022 16.270 1.00 90.94 101 ILE A N 1
ATOM 774 C CA . ILE A 1 101 ? 1.599 0.986 16.701 1.00 90.94 101 ILE A CA 1
ATOM 775 C C . ILE A 1 101 ? 1.614 1.006 18.239 1.00 90.94 101 ILE A C 1
ATOM 777 O O . ILE A 1 101 ? 0.529 1.150 18.816 1.00 90.94 101 ILE A O 1
ATOM 781 N N . PRO A 1 102 ? 2.782 0.854 18.892 1.00 89.94 102 PRO A N 1
ATOM 782 C CA . PRO A 1 102 ? 2.922 1.001 20.344 1.00 89.94 102 PRO A CA 1
ATOM 783 C C . PRO A 1 102 ? 2.468 2.382 20.833 1.00 89.94 102 PRO A C 1
ATOM 785 O O . PRO A 1 102 ? 2.607 3.367 20.110 1.00 89.94 102 PRO A O 1
ATOM 788 N N . LEU A 1 103 ? 1.933 2.467 22.053 1.00 87.19 103 LEU A N 1
ATOM 789 C CA . LEU A 1 103 ? 1.400 3.723 22.601 1.00 87.19 103 LEU A CA 1
ATOM 790 C C . LEU A 1 103 ? 2.508 4.734 22.922 1.00 87.19 103 LEU A C 1
ATOM 792 O O . LEU A 1 103 ? 2.292 5.939 22.834 1.00 87.19 103 LEU A O 1
ATOM 796 N N . GLU A 1 104 ? 3.695 4.238 23.259 1.00 88.50 104 GLU A N 1
ATOM 797 C CA . GLU A 1 104 ? 4.878 5.021 23.618 1.00 88.50 104 GLU A CA 1
ATOM 798 C C . GLU A 1 104 ? 5.587 5.601 22.383 1.00 88.50 104 GLU A C 1
ATOM 800 O O . GLU A 1 104 ? 6.471 6.448 22.505 1.00 88.50 104 GLU A O 1
ATOM 805 N N . GLN A 1 105 ? 5.213 5.147 21.183 1.00 90.38 105 GLN A N 1
ATOM 806 C CA . GLN A 1 105 ? 5.819 5.561 19.926 1.00 90.38 105 GLN A CA 1
ATOM 807 C C . GLN A 1 105 ? 4.938 6.582 19.198 1.00 90.38 105 GLN A C 1
ATOM 809 O O . GLN A 1 105 ? 3.741 6.377 19.000 1.00 90.38 105 GLN A O 1
ATOM 814 N N . ALA A 1 106 ? 5.554 7.656 18.693 1.00 90.94 106 ALA A N 1
ATOM 815 C CA . ALA A 1 106 ? 4.882 8.581 17.785 1.00 90.94 106 ALA A CA 1
ATOM 816 C C . ALA A 1 106 ? 4.366 7.827 16.538 1.00 90.94 106 ALA A 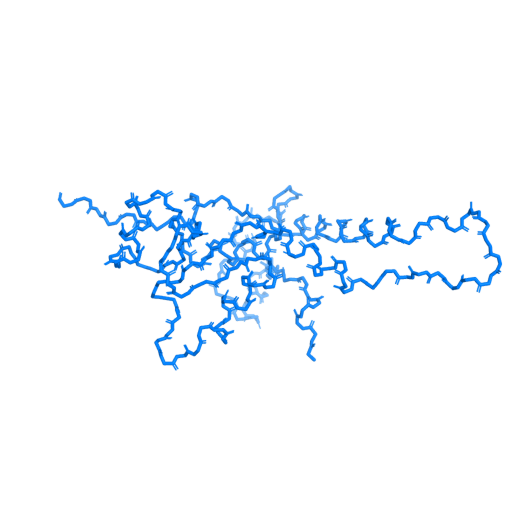C 1
ATOM 818 O O . ALA A 1 106 ? 5.170 7.230 15.820 1.00 90.94 106 ALA A O 1
ATOM 819 N N . PRO A 1 107 ? 3.060 7.877 16.206 1.00 92.12 107 PRO A N 1
ATOM 820 C CA . PRO A 1 107 ? 2.523 7.111 15.082 1.00 92.12 107 PRO A CA 1
ATOM 821 C C . PRO A 1 107 ? 3.213 7.394 13.750 1.00 92.12 107 PRO A C 1
ATOM 823 O O . PRO A 1 107 ? 3.398 6.479 12.954 1.00 92.12 107 PRO A O 1
ATOM 826 N N . SER A 1 108 ? 3.656 8.636 13.540 1.00 92.88 108 SER A N 1
ATOM 827 C CA . SER A 1 108 ? 4.372 9.067 12.339 1.00 92.88 108 SER A CA 1
ATOM 828 C C . SER A 1 108 ? 5.744 8.420 12.149 1.00 92.88 108 SER A C 1
ATOM 830 O O . SER A 1 108 ? 6.201 8.360 11.012 1.00 92.88 108 SER A O 1
ATOM 832 N N . SER A 1 109 ? 6.389 7.922 13.211 1.00 93.44 109 SER A N 1
ATOM 833 C CA . SER A 1 109 ? 7.683 7.233 13.114 1.00 93.44 109 SER A CA 1
ATOM 834 C C . SER A 1 109 ? 7.543 5.725 12.908 1.00 93.44 109 SER A C 1
ATOM 836 O O . SER A 1 109 ? 8.527 5.037 12.640 1.00 93.44 109 SER A O 1
ATOM 838 N N . HIS A 1 110 ? 6.331 5.180 13.030 1.00 95.69 110 HIS A N 1
ATOM 839 C CA . HIS A 1 110 ? 6.110 3.752 12.873 1.00 95.69 110 HIS A CA 1
ATOM 840 C C . HIS A 1 110 ? 6.269 3.326 11.408 1.00 95.69 110 HIS A C 1
ATOM 842 O O . HIS A 1 110 ? 5.666 3.919 10.510 1.00 95.69 110 HIS A O 1
ATOM 848 N N . ARG A 1 111 ? 7.008 2.236 11.153 1.00 94.75 111 ARG A N 1
ATOM 849 C CA . ARG A 1 111 ? 7.334 1.760 9.793 1.00 94.75 111 ARG A CA 1
ATOM 850 C C . ARG A 1 111 ? 6.110 1.662 8.879 1.00 94.75 111 ARG A C 1
ATOM 852 O O . ARG A 1 111 ? 6.137 2.167 7.763 1.00 94.75 111 ARG A O 1
ATOM 859 N N . LEU A 1 112 ? 5.024 1.047 9.354 1.00 95.88 112 LEU A N 1
ATOM 860 C CA . LEU A 1 112 ? 3.800 0.886 8.556 1.00 95.88 112 LEU A CA 1
ATOM 861 C C . LEU A 1 112 ? 3.092 2.215 8.265 1.00 95.88 112 LEU A C 1
ATOM 863 O O . LEU A 1 112 ? 2.455 2.349 7.227 1.00 95.88 112 LEU A O 1
ATOM 867 N N . TRP A 1 113 ? 3.214 3.206 9.150 1.00 97.12 113 TRP A N 1
ATOM 868 C CA . TRP A 1 113 ? 2.646 4.530 8.917 1.00 97.12 113 TRP A CA 1
ATOM 869 C C . TRP A 1 113 ? 3.403 5.259 7.808 1.00 97.12 113 TRP A C 1
ATOM 871 O O . TRP A 1 113 ? 2.783 5.782 6.882 1.00 97.12 113 TRP A O 1
ATOM 881 N N . VAL A 1 114 ? 4.738 5.265 7.893 1.00 95.88 114 VAL A N 1
ATOM 882 C CA . VAL A 1 114 ? 5.621 5.859 6.878 1.00 95.88 114 VAL A CA 1
ATOM 883 C C . VAL A 1 114 ? 5.397 5.185 5.526 1.00 95.88 114 VAL A C 1
ATOM 885 O O . VAL A 1 114 ? 5.172 5.860 4.525 1.00 95.88 114 VAL A O 1
ATOM 888 N N . MET A 1 115 ? 5.359 3.852 5.514 1.00 95.38 115 MET A N 1
ATOM 889 C CA . MET A 1 115 ? 5.112 3.053 4.315 1.00 95.38 115 MET A CA 1
ATOM 890 C C . MET A 1 115 ? 3.753 3.374 3.678 1.00 95.38 115 MET A C 1
ATOM 892 O O . MET A 1 115 ? 3.689 3.651 2.485 1.00 95.38 115 MET A O 1
ATOM 896 N N . ALA A 1 116 ? 2.676 3.435 4.465 1.00 97.38 116 ALA A N 1
ATOM 897 C CA . ALA A 1 116 ? 1.357 3.809 3.957 1.00 97.38 116 ALA A CA 1
ATOM 898 C C . ALA A 1 116 ? 1.343 5.205 3.316 1.00 97.38 116 ALA A C 1
ATOM 900 O O . ALA A 1 116 ? 0.802 5.383 2.225 1.00 97.38 116 ALA A O 1
ATOM 901 N N . LYS A 1 117 ? 1.963 6.191 3.977 1.00 97.06 117 LYS A N 1
ATOM 902 C CA . LYS A 1 117 ? 2.065 7.569 3.475 1.00 97.06 117 LYS A CA 1
ATOM 903 C C . LYS A 1 117 ? 2.835 7.645 2.158 1.00 97.06 117 LYS A C 1
ATOM 905 O O . LYS A 1 117 ? 2.380 8.324 1.241 1.00 97.06 117 LYS A O 1
ATOM 910 N N . ARG A 1 118 ? 3.958 6.931 2.058 1.00 94.81 118 ARG A N 1
ATOM 911 C CA . ARG A 1 118 ? 4.778 6.845 0.842 1.00 94.81 118 ARG A CA 1
ATOM 912 C C . ARG A 1 118 ? 3.988 6.285 -0.343 1.00 94.81 118 ARG A C 1
ATOM 914 O O . ARG A 1 118 ? 4.062 6.825 -1.438 1.00 94.81 118 ARG A O 1
ATOM 921 N N . PHE A 1 119 ? 3.150 5.281 -0.100 1.00 96.94 119 PHE A N 1
ATOM 922 C CA . PHE A 1 119 ? 2.277 4.690 -1.120 1.00 96.94 119 PHE A CA 1
ATOM 923 C C . PHE A 1 119 ? 0.951 5.449 -1.325 1.00 96.94 119 PHE A C 1
ATOM 925 O O . PHE A 1 119 ? 0.014 4.933 -1.928 1.00 96.94 119 PHE A O 1
ATOM 932 N N . GLY A 1 120 ? 0.869 6.701 -0.860 1.00 97.06 120 GLY A N 1
ATOM 933 C CA . GLY A 1 120 ? -0.222 7.629 -1.176 1.00 97.06 120 GLY A CA 1
ATOM 934 C C . GLY A 1 120 ? -1.448 7.545 -0.270 1.00 97.06 120 GLY A C 1
ATOM 935 O O . GLY A 1 120 ? -2.439 8.231 -0.525 1.00 97.06 120 GLY A O 1
ATOM 936 N N . ALA A 1 121 ? -1.395 6.763 0.810 1.00 98.19 121 ALA A N 1
ATOM 937 C CA . ALA A 1 121 ? -2.463 6.747 1.800 1.00 98.19 121 ALA A CA 1
ATOM 938 C C . ALA A 1 121 ? -2.381 7.955 2.747 1.00 98.19 121 ALA A C 1
ATOM 940 O O . ALA A 1 121 ? -1.310 8.474 3.078 1.00 98.19 121 ALA A O 1
ATOM 941 N N . ARG A 1 122 ? -3.532 8.356 3.287 1.00 97.94 122 ARG A N 1
ATOM 942 C CA . ARG A 1 122 ? -3.603 9.220 4.467 1.00 97.94 122 ARG A CA 1
ATOM 943 C C . ARG A 1 122 ? -3.702 8.359 5.718 1.00 97.94 122 ARG A C 1
ATOM 945 O O . ARG A 1 122 ? -4.477 7.412 5.759 1.00 97.94 122 ARG A O 1
ATOM 952 N N . CYS A 1 123 ? -2.978 8.726 6.763 1.00 97.44 123 CYS A N 1
ATOM 953 C CA . CYS A 1 123 ? -3.042 8.043 8.050 1.00 97.44 123 CYS A CA 1
ATOM 954 C C . CYS A 1 123 ? -3.658 8.969 9.101 1.00 97.44 123 CYS A C 1
ATOM 956 O O . CYS A 1 123 ? -3.361 10.166 9.125 1.00 97.44 123 CYS A O 1
ATOM 958 N N . VAL A 1 124 ? -4.516 8.418 9.959 1.00 97.00 124 VAL A N 1
ATOM 959 C CA . VAL A 1 124 ? -5.139 9.130 11.082 1.00 97.00 124 VAL A CA 1
ATOM 960 C C . VAL A 1 124 ? -5.041 8.319 12.367 1.00 97.00 124 VAL A C 1
ATOM 962 O O . VAL A 1 124 ? -4.897 7.096 12.352 1.00 97.00 124 VAL A O 1
ATOM 965 N N . THR A 1 125 ? -5.119 9.008 13.500 1.00 94.38 125 THR A N 1
ATOM 966 C CA . THR A 1 125 ? -5.054 8.401 14.837 1.00 94.38 125 THR A CA 1
ATOM 967 C C . THR A 1 125 ? -6.434 8.199 15.465 1.00 94.38 125 THR A C 1
ATOM 969 O O . THR A 1 125 ? -6.593 7.332 16.331 1.00 94.38 125 THR A O 1
ATOM 972 N N . THR A 1 126 ? -7.432 8.950 14.993 1.00 93.44 126 THR A N 1
ATOM 973 C CA . THR A 1 126 ? -8.805 8.979 15.504 1.00 93.44 126 THR A CA 1
ATOM 974 C C . THR A 1 126 ? -9.806 8.400 14.504 1.00 93.44 126 THR A C 1
ATOM 976 O O . THR A 1 126 ? -9.574 8.357 13.294 1.00 93.44 126 THR A O 1
ATOM 979 N N . GLN A 1 127 ? -10.933 7.917 15.029 1.00 94.12 127 GLN A N 1
ATOM 980 C CA . GLN A 1 127 ? -12.065 7.467 14.221 1.00 94.12 127 GLN A CA 1
ATOM 981 C C . GLN A 1 127 ? -12.723 8.671 13.534 1.00 94.12 127 GLN A C 1
ATOM 983 O O . GLN A 1 127 ? -12.790 9.760 14.102 1.00 94.12 127 GLN A O 1
ATOM 988 N N . GLY A 1 128 ? -13.225 8.484 12.314 1.00 93.94 128 GLY A N 1
ATOM 989 C CA . GLY A 1 128 ? -13.877 9.560 11.574 1.00 93.94 128 GLY A CA 1
ATOM 990 C C . GLY A 1 128 ? -14.518 9.090 10.276 1.00 93.94 128 GLY A C 1
ATOM 991 O O . GLY A 1 128 ? -14.195 8.023 9.753 1.00 93.94 128 GLY A O 1
ATOM 992 N N . SER A 1 129 ? -15.417 9.910 9.730 1.00 93.56 129 SER A N 1
ATOM 993 C CA . SER A 1 129 ? -16.158 9.619 8.490 1.00 93.56 129 SER A CA 1
ATOM 994 C C . SER A 1 129 ? -15.253 9.387 7.279 1.00 93.56 129 SER A C 1
ATOM 996 O O . SER A 1 129 ? -15.639 8.683 6.347 1.00 93.56 129 SER A O 1
ATOM 998 N N . THR A 1 130 ? -14.047 9.949 7.312 1.00 96.31 130 THR A N 1
ATOM 999 C CA . THR A 1 130 ? -13.073 9.863 6.226 1.00 96.31 130 THR A CA 1
ATOM 1000 C C . THR A 1 130 ? -12.230 8.590 6.252 1.00 96.31 130 THR A C 1
ATOM 1002 O O . THR A 1 130 ? -11.487 8.359 5.304 1.00 96.31 130 THR A O 1
ATOM 1005 N N . VAL A 1 131 ? -12.287 7.785 7.321 1.00 98.06 131 VAL A N 1
ATOM 1006 C CA . VAL A 1 131 ? -11.541 6.522 7.425 1.00 98.06 131 VAL A CA 1
ATOM 1007 C C . VAL A 1 131 ? -12.164 5.481 6.506 1.00 98.06 131 VAL A C 1
ATOM 1009 O O . VAL A 1 131 ? -13.378 5.291 6.480 1.00 98.06 131 VAL A O 1
ATOM 1012 N N . THR A 1 132 ? -11.304 4.782 5.774 1.00 97.94 132 THR A N 1
ATOM 1013 C CA . THR A 1 132 ? -11.695 3.752 4.800 1.00 97.94 132 THR A CA 1
ATOM 1014 C C . THR A 1 132 ? -11.313 2.351 5.276 1.00 97.94 132 THR A C 1
ATOM 1016 O O . THR A 1 132 ? -12.092 1.415 5.098 1.00 97.94 132 THR A O 1
ATOM 1019 N N . HIS A 1 133 ? -10.150 2.227 5.930 1.00 97.94 133 HIS A N 1
ATOM 1020 C CA . HIS A 1 133 ? -9.601 0.959 6.401 1.00 97.94 133 HIS A CA 1
ATOM 1021 C C . HIS A 1 133 ? -9.124 1.086 7.844 1.00 97.94 133 HIS A C 1
ATOM 1023 O O . HIS A 1 133 ? -8.530 2.097 8.233 1.00 97.94 133 HIS A O 1
ATOM 1029 N N . VAL 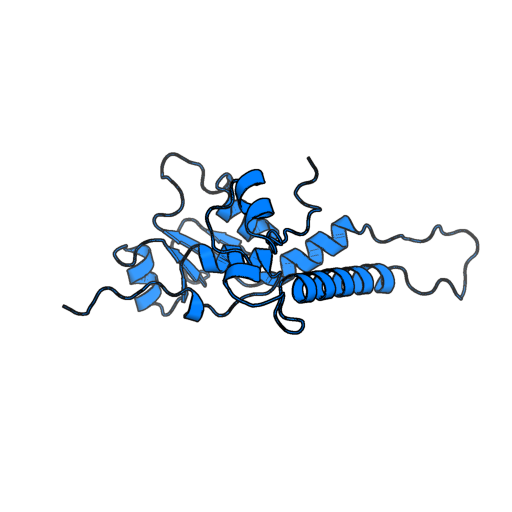A 1 134 ? -9.332 0.023 8.612 1.00 97.75 134 VAL A N 1
ATOM 1030 C CA . VAL A 1 134 ? -8.700 -0.187 9.909 1.00 97.75 134 VAL A CA 1
ATOM 1031 C C . VAL A 1 134 ? -7.685 -1.313 9.776 1.00 97.75 134 VAL A C 1
ATOM 1033 O O . VAL A 1 134 ? -8.048 -2.443 9.460 1.00 97.75 134 VAL A O 1
ATOM 1036 N N . ILE A 1 135 ? -6.416 -0.986 10.024 1.00 97.62 135 ILE A N 1
ATOM 1037 C CA . ILE A 1 135 ? -5.316 -1.948 10.062 1.00 97.62 135 ILE A CA 1
ATOM 1038 C C . ILE A 1 135 ? -5.180 -2.443 11.498 1.00 97.62 135 ILE A C 1
ATOM 1040 O O . ILE A 1 135 ? -4.852 -1.661 12.400 1.00 97.62 135 ILE A O 1
ATOM 1044 N N . ALA A 1 136 ? -5.442 -3.726 11.723 1.00 96.12 136 ALA A N 1
ATOM 1045 C CA . ALA A 1 136 ? -5.507 -4.293 13.063 1.00 96.12 136 ALA A CA 1
ATOM 1046 C C . ALA A 1 136 ? -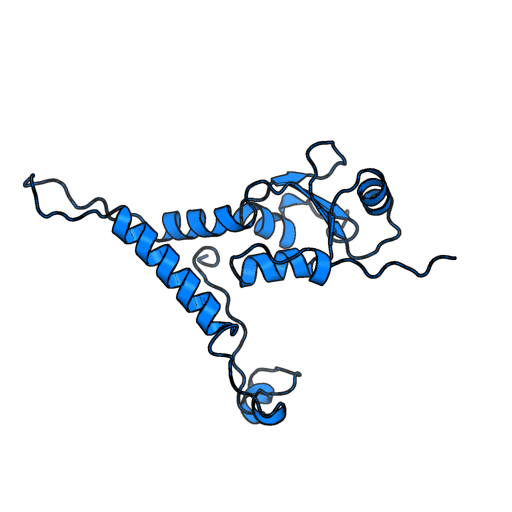4.868 -5.679 13.147 1.00 96.12 136 ALA A C 1
ATOM 1048 O O . ALA A 1 136 ? -4.853 -6.419 12.174 1.00 96.12 136 ALA A O 1
ATOM 1049 N N . ARG A 1 137 ? -4.343 -6.041 14.323 1.00 93.00 137 ARG A N 1
ATOM 1050 C CA . ARG A 1 137 ? -3.855 -7.407 14.613 1.00 93.00 137 ARG A CA 1
ATOM 1051 C C . ARG A 1 137 ? -4.870 -8.275 15.358 1.00 93.00 137 ARG A C 1
ATOM 1053 O O . ARG A 1 137 ? -4.700 -9.484 15.418 1.00 93.00 137 ARG A O 1
ATOM 1060 N N . ALA A 1 138 ? -5.904 -7.665 15.931 1.00 88.50 138 ALA A N 1
ATOM 1061 C CA . ALA A 1 138 ? -6.916 -8.344 16.728 1.00 88.50 138 ALA A CA 1
ATOM 1062 C C . ALA A 1 138 ? -8.295 -7.722 16.485 1.00 88.50 138 ALA A C 1
ATOM 1064 O O . ALA A 1 138 ? -8.407 -6.507 16.320 1.00 88.50 138 ALA A O 1
ATOM 1065 N N . ALA A 1 139 ? -9.343 -8.550 16.489 1.00 85.25 139 ALA A N 1
ATOM 1066 C CA . ALA A 1 139 ? -10.711 -8.124 16.185 1.00 85.25 139 ALA A CA 1
ATOM 1067 C C . ALA A 1 139 ? -11.476 -7.521 17.386 1.00 85.25 139 ALA A C 1
ATOM 1069 O O . ALA A 1 139 ? -12.509 -6.877 17.211 1.00 85.25 139 ALA A O 1
ATOM 1070 N N . GLY A 1 140 ? -10.980 -7.716 18.612 1.00 86.12 140 GLY A N 1
ATOM 1071 C CA . GLY A 1 140 ? -11.684 -7.370 19.857 1.00 86.12 140 GLY A CA 1
ATOM 1072 C C . GLY A 1 140 ? -11.598 -5.903 20.289 1.00 86.12 140 GLY A C 1
ATOM 1073 O O . GLY A 1 140 ? -11.885 -5.588 21.436 1.00 86.12 140 GLY A O 1
ATOM 1074 N N . THR A 1 141 ? -11.154 -5.002 19.417 1.00 90.44 141 THR A N 1
ATOM 1075 C CA . THR A 1 141 ? -10.824 -3.622 19.797 1.00 90.44 141 THR A CA 1
ATOM 1076 C C . THR A 1 141 ? -11.974 -2.684 19.452 1.00 90.44 141 THR A C 1
ATOM 1078 O O . THR A 1 141 ? -12.670 -2.881 18.455 1.00 90.44 141 THR A O 1
ATOM 1081 N N . GLU A 1 142 ? -12.151 -1.606 20.216 1.00 91.62 142 GLU A N 1
ATOM 1082 C CA . GLU A 1 142 ? -13.215 -0.626 19.957 1.00 91.62 142 GLU A CA 1
ATOM 1083 C C . GLU A 1 142 ? -13.144 -0.044 18.532 1.00 91.62 142 GLU A C 1
ATOM 1085 O O . GLU A 1 142 ? -14.164 0.107 17.861 1.00 91.62 142 GLU A O 1
ATOM 1090 N N . LYS A 1 143 ? -11.927 0.214 18.029 1.00 93.12 143 LYS A N 1
ATOM 1091 C CA . LYS A 1 143 ? -11.695 0.706 16.659 1.00 93.12 143 LYS A CA 1
ATOM 1092 C C . LYS A 1 143 ? -12.166 -0.289 15.599 1.00 93.12 143 LYS A C 1
ATOM 1094 O O . LYS A 1 143 ? -12.722 0.128 14.586 1.00 93.12 143 LYS A O 1
ATOM 1099 N N . VAL A 1 144 ? -11.958 -1.586 15.822 1.00 94.56 144 VAL A N 1
ATOM 1100 C CA . VAL A 1 144 ? -12.420 -2.634 14.905 1.00 94.56 144 VAL A CA 1
ATOM 1101 C C . VAL A 1 144 ? -13.939 -2.796 14.987 1.00 94.56 144 VAL A C 1
ATOM 1103 O O . VAL A 1 144 ? -14.608 -2.826 13.957 1.00 94.56 144 VAL A O 1
ATOM 1106 N N . GLN A 1 145 ? -14.512 -2.785 16.190 1.00 93.94 145 GLN A N 1
ATOM 1107 C CA . GLN A 1 145 ? -15.966 -2.834 16.373 1.00 93.94 145 GLN A CA 1
ATOM 1108 C C . GLN A 1 145 ? -16.675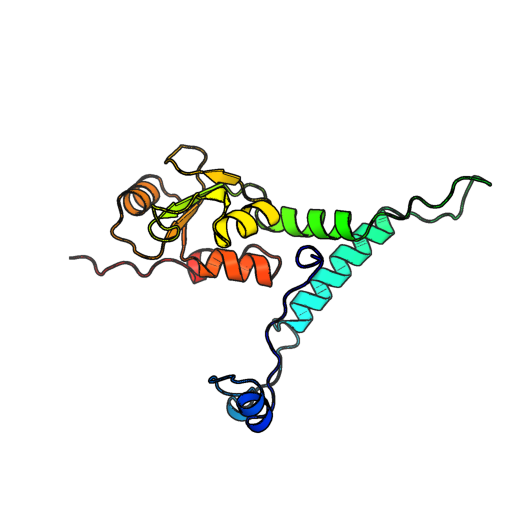 -1.621 15.748 1.00 93.94 145 GLN A C 1
ATOM 1110 O O . GLN A 1 145 ? -17.733 -1.744 15.131 1.00 93.94 145 GLN A O 1
ATOM 1115 N N . TRP A 1 146 ? -16.088 -0.428 15.861 1.00 95.62 146 TRP A N 1
ATOM 1116 C CA . TRP A 1 146 ? -16.552 0.770 15.160 1.00 95.62 146 TRP A CA 1
ATOM 1117 C C . TRP A 1 146 ? -16.490 0.610 13.635 1.00 95.62 146 TRP A C 1
ATOM 1119 O O . TRP A 1 146 ? -17.448 0.964 12.940 1.00 95.62 146 TRP A O 1
ATOM 1129 N N . ALA A 1 147 ? -15.400 0.046 13.109 1.00 95.31 147 ALA A N 1
ATOM 1130 C CA . ALA A 1 147 ? -15.235 -0.191 11.680 1.00 95.31 147 ALA A CA 1
ATOM 1131 C C . ALA A 1 147 ? -16.318 -1.125 11.132 1.00 95.31 147 ALA A C 1
ATOM 1133 O O . ALA A 1 147 ? -16.935 -0.795 10.123 1.00 95.31 147 ALA A O 1
ATOM 1134 N N . TYR A 1 148 ? -16.625 -2.221 11.831 1.00 94.19 148 TYR A N 1
ATOM 1135 C CA . TYR A 1 148 ? -17.705 -3.123 11.431 1.00 94.19 148 TYR A CA 1
ATOM 1136 C C . TYR A 1 148 ? -19.072 -2.433 11.435 1.00 94.19 148 TYR A C 1
ATOM 1138 O O . TYR A 1 148 ? -19.783 -2.479 10.430 1.00 94.19 148 TYR A O 1
ATOM 1146 N N . ARG A 1 149 ? -19.413 -1.707 12.510 1.00 94.75 149 ARG A N 1
ATOM 1147 C CA . ARG A 1 149 ? -20.683 -0.960 12.601 1.00 94.75 149 ARG A CA 1
ATOM 1148 C C . ARG A 1 149 ? -20.842 0.082 11.494 1.00 94.75 149 ARG A C 1
ATOM 1150 O O . ARG A 1 149 ? -21.946 0.304 11.010 1.00 94.75 149 ARG A O 1
ATOM 1157 N N . THR A 1 150 ? -19.744 0.707 11.078 1.00 95.38 150 THR A N 1
ATOM 1158 C CA . THR A 1 150 ? -19.730 1.750 10.038 1.00 95.38 150 THR A CA 1
ATOM 1159 C C . THR A 1 150 ? -19.334 1.230 8.652 1.00 95.38 150 THR A C 1
ATOM 1161 O O . THR A 1 150 ? -19.097 2.027 7.745 1.00 95.38 150 THR A O 1
ATOM 1164 N N . ARG A 1 151 ? -19.287 -0.100 8.471 1.00 94.69 151 ARG A N 1
ATOM 1165 C CA . ARG A 1 151 ? -18.960 -0.793 7.210 1.00 94.69 151 ARG A CA 1
ATOM 1166 C C . ARG A 1 151 ? -17.624 -0.360 6.587 1.00 94.69 151 ARG A C 1
ATOM 1168 O O . ARG A 1 151 ? -17.500 -0.244 5.368 1.00 94.69 151 ARG A O 1
ATOM 1175 N N . ARG A 1 152 ? -16.609 -0.112 7.417 1.00 96.06 152 ARG A N 1
ATOM 1176 C CA . ARG A 1 152 ? -15.219 0.103 6.976 1.00 96.06 152 ARG A CA 1
ATOM 1177 C C . ARG A 1 152 ? -14.507 -1.233 6.821 1.00 96.06 152 ARG A C 1
ATOM 1179 O O . ARG A 1 152 ? -14.863 -2.215 7.469 1.00 96.06 152 ARG A O 1
ATOM 1186 N N . ARG A 1 153 ? -13.483 -1.271 5.969 1.00 96.56 153 ARG A N 1
ATOM 1187 C CA . ARG A 1 153 ? -12.691 -2.487 5.761 1.00 96.56 153 ARG A CA 1
ATOM 1188 C C . ARG A 1 153 ? -11.778 -2.713 6.963 1.00 96.56 153 ARG A C 1
ATOM 1190 O O . ARG A 1 153 ? -11.086 -1.790 7.386 1.00 96.56 153 ARG A O 1
ATOM 1197 N N . VAL A 1 154 ? -11.773 -3.924 7.505 1.00 96.94 154 VAL A N 1
ATOM 1198 C CA . VAL A 1 154 ? -10.871 -4.330 8.588 1.00 96.94 154 VAL A CA 1
ATOM 1199 C C . VAL A 1 154 ? -9.906 -5.351 8.017 1.00 96.94 154 VAL A C 1
ATOM 1201 O O . VAL A 1 154 ? -10.334 -6.403 7.551 1.00 96.94 154 VAL A O 1
ATOM 1204 N N . VAL A 1 155 ? -8.617 -5.028 8.035 1.00 97.31 155 VAL A N 1
ATOM 1205 C CA . VAL A 1 155 ? -7.568 -5.862 7.441 1.00 97.31 155 VAL A CA 1
ATOM 1206 C C . VAL A 1 155 ? -6.368 -5.971 8.373 1.00 97.31 155 VAL A C 1
ATOM 1208 O O . VAL A 1 155 ? -6.128 -5.110 9.225 1.00 97.31 155 VAL A O 1
ATOM 1211 N N . SER A 1 156 ? -5.605 -7.042 8.206 1.00 96.94 156 SER A N 1
ATOM 1212 C CA . SER A 1 156 ? -4.336 -7.246 8.898 1.00 96.94 156 SER A CA 1
ATOM 1213 C C . SER A 1 156 ? -3.206 -6.394 8.293 1.00 96.94 156 SER A C 1
ATOM 1215 O O . SER A 1 156 ? -3.323 -5.917 7.161 1.00 96.94 156 SER A O 1
ATOM 1217 N N . PRO A 1 157 ? -2.081 -6.184 9.010 1.00 97.25 157 PRO A N 1
ATOM 1218 C CA . PRO A 1 157 ? -0.923 -5.468 8.469 1.00 97.25 157 PRO A CA 1
ATOM 1219 C C . PRO A 1 157 ? -0.385 -6.028 7.148 1.00 97.25 157 PRO A C 1
ATOM 1221 O O . PRO A 1 157 ? 0.136 -5.255 6.343 1.00 97.25 157 PRO A O 1
ATOM 1224 N N . SER A 1 158 ? -0.558 -7.331 6.901 1.00 96.06 158 SER A N 1
ATOM 1225 C CA . SER A 1 158 ? -0.077 -7.976 5.679 1.00 96.06 158 SER A CA 1
ATOM 1226 C C . SER A 1 158 ? -0.766 -7.447 4.422 1.00 96.06 158 SER A C 1
ATOM 1228 O O . SER A 1 158 ? -0.143 -7.455 3.372 1.00 96.06 158 SER A O 1
ATOM 1230 N N . TRP A 1 159 ? -1.987 -6.904 4.515 1.00 97.69 159 TRP A N 1
ATOM 1231 C CA . TRP A 1 159 ? -2.651 -6.237 3.385 1.00 97.69 159 TRP A CA 1
ATOM 1232 C C . TRP A 1 159 ? -1.848 -5.038 2.877 1.00 97.69 159 TRP A C 1
ATOM 1234 O O . TRP A 1 159 ? -1.645 -4.857 1.675 1.00 97.69 159 TRP A O 1
ATOM 1244 N N . LEU A 1 160 ? -1.389 -4.208 3.817 1.00 97.50 160 LEU A N 1
ATOM 1245 C CA . LEU A 1 160 ? -0.623 -3.008 3.513 1.00 97.50 160 LEU A CA 1
ATOM 1246 C C . LEU A 1 160 ? 0.757 -3.393 2.972 1.00 97.50 160 LEU A C 1
ATOM 1248 O O . LEU A 1 160 ? 1.204 -2.836 1.977 1.00 97.50 160 LEU A O 1
ATOM 1252 N N . GLU A 1 161 ? 1.412 -4.365 3.606 1.00 95.69 161 GLU A N 1
ATOM 1253 C CA . GLU A 1 161 ? 2.718 -4.869 3.171 1.00 95.69 161 GLU A CA 1
ATOM 1254 C C . GLU A 1 161 ? 2.652 -5.493 1.777 1.00 95.69 161 GLU A C 1
ATOM 1256 O O . GLU A 1 161 ? 3.427 -5.101 0.911 1.00 95.69 161 GLU A O 1
ATOM 1261 N N . ALA A 1 162 ? 1.695 -6.390 1.534 1.00 94.69 162 ALA A N 1
ATOM 1262 C CA . ALA A 1 162 ? 1.485 -7.009 0.231 1.00 94.69 162 ALA A CA 1
ATOM 1263 C C . ALA A 1 162 ? 1.168 -5.958 -0.837 1.00 94.69 162 ALA A C 1
ATOM 1265 O O . ALA A 1 162 ? 1.768 -5.987 -1.908 1.00 94.69 162 ALA A O 1
ATOM 1266 N N . SER A 1 163 ? 0.315 -4.972 -0.529 1.00 96.44 163 SER A N 1
ATOM 1267 C CA . SER A 1 163 ? 0.007 -3.900 -1.483 1.00 96.44 163 SER A CA 1
ATOM 1268 C C . SER A 1 163 ? 1.240 -3.078 -1.859 1.00 96.44 163 SER A C 1
ATOM 1270 O O . SER A 1 163 ? 1.433 -2.721 -3.021 1.00 96.44 163 SER A O 1
ATOM 1272 N N . CYS A 1 164 ? 2.099 -2.791 -0.879 1.00 94.38 164 CYS A N 1
ATOM 1273 C CA . CYS A 1 164 ? 3.344 -2.063 -1.095 1.00 94.38 164 CYS A CA 1
ATOM 1274 C C . CYS A 1 164 ? 4.410 -2.897 -1.818 1.00 94.38 164 CYS A C 1
ATOM 1276 O O . CYS A 1 164 ? 5.167 -2.337 -2.602 1.00 94.38 164 CYS A O 1
ATOM 1278 N N . ILE A 1 165 ? 4.484 -4.210 -1.585 1.00 92.06 165 ILE A N 1
ATOM 1279 C CA . ILE A 1 165 ? 5.413 -5.110 -2.291 1.00 92.06 165 ILE A CA 1
ATOM 1280 C C . ILE A 1 165 ? 4.987 -5.269 -3.750 1.00 92.06 165 ILE A C 1
ATOM 1282 O O . ILE A 1 165 ? 5.810 -5.142 -4.651 1.00 92.06 165 ILE A O 1
ATOM 1286 N N . LEU A 1 166 ? 3.693 -5.485 -3.987 1.00 92.56 166 LEU A N 1
ATOM 1287 C CA . LEU A 1 166 ? 3.154 -5.742 -5.321 1.00 92.56 166 LEU A CA 1
ATOM 1288 C C . LEU A 1 166 ? 2.889 -4.466 -6.130 1.00 92.56 166 LEU A C 1
ATOM 1290 O O . LEU A 1 166 ? 2.526 -4.541 -7.303 1.00 92.56 166 LEU A O 1
ATOM 1294 N N . TRP A 1 167 ? 3.040 -3.292 -5.504 1.00 94.56 167 TRP A N 1
ATOM 1295 C CA . TRP A 1 167 ? 2.711 -1.986 -6.087 1.00 94.56 167 TRP A CA 1
ATOM 1296 C C . TRP A 1 167 ? 1.309 -1.963 -6.698 1.00 94.56 167 TRP A C 1
ATOM 1298 O O . TRP A 1 167 ? 1.068 -1.421 -7.779 1.00 94.56 167 TRP A O 1
ATOM 1308 N N . SER A 1 168 ? 0.383 -2.602 -5.997 1.00 95.06 168 SER A N 1
ATOM 1309 C CA . SER A 1 168 ? -1.001 -2.760 -6.403 1.00 95.06 168 SER A CA 1
ATOM 1310 C C . SER A 1 168 ? -1.836 -2.969 -5.158 1.00 95.06 168 SER A C 1
ATOM 1312 O O . SER A 1 168 ? -1.422 -3.674 -4.243 1.00 95.06 168 SER A O 1
ATOM 1314 N N . ARG A 1 169 ? -3.014 -2.353 -5.095 1.00 96.50 169 ARG A N 1
ATOM 1315 C CA . ARG A 1 169 ? -3.914 -2.555 -3.964 1.00 96.50 169 ARG A CA 1
ATOM 1316 C C . ARG A 1 169 ? -4.501 -3.960 -4.037 1.00 96.50 169 ARG A C 1
ATOM 1318 O O . ARG A 1 169 ? -5.355 -4.226 -4.880 1.00 96.50 169 ARG A O 1
ATOM 1325 N N . VAL A 1 170 ? -4.057 -4.835 -3.140 1.00 96.44 170 VAL A N 1
ATOM 1326 C CA . VAL A 1 170 ? -4.554 -6.215 -3.087 1.00 96.44 170 VAL A CA 1
ATOM 1327 C C . VAL A 1 170 ? -5.973 -6.267 -2.509 1.00 96.44 170 VAL A C 1
ATOM 1329 O O . VAL A 1 170 ? -6.365 -5.359 -1.758 1.00 96.44 170 VAL A O 1
ATOM 1332 N N . PRO A 1 171 ? -6.756 -7.313 -2.824 1.00 96.81 171 PRO A N 1
ATOM 1333 C CA . PRO A 1 171 ? -8.090 -7.486 -2.266 1.00 96.81 171 PRO A CA 1
ATOM 1334 C C . PRO A 1 171 ? -8.062 -7.506 -0.735 1.00 96.81 171 PRO A C 1
ATOM 1336 O O . PRO A 1 171 ? -7.267 -8.198 -0.105 1.00 96.81 171 PRO A O 1
ATOM 1339 N N . GLU A 1 172 ? -8.958 -6.749 -0.103 1.00 96.75 172 GLU A N 1
ATOM 1340 C CA . GLU A 1 172 ? -9.011 -6.688 1.361 1.00 96.75 172 GLU A CA 1
ATOM 1341 C C . GLU A 1 172 ? -9.466 -8.015 1.984 1.00 96.75 172 GLU A C 1
ATOM 1343 O O . GLU A 1 172 ? -9.119 -8.301 3.127 1.00 96.75 172 GLU A O 1
ATOM 1348 N N . ALA A 1 173 ? -10.249 -8.811 1.247 1.00 94.50 173 ALA A N 1
ATOM 1349 C CA . ALA A 1 173 ? -10.808 -10.077 1.717 1.00 94.50 173 ALA A CA 1
ATOM 1350 C C . ALA A 1 173 ? -9.720 -11.107 2.059 1.00 94.50 173 ALA A C 1
ATOM 1352 O O . ALA A 1 173 ? -9.816 -11.762 3.094 1.00 94.50 173 ALA A O 1
ATOM 1353 N N . ASP A 1 174 ? -8.652 -11.166 1.259 1.00 93.69 174 ASP A N 1
ATOM 1354 C CA . ASP A 1 174 ? -7.536 -12.112 1.426 1.00 93.69 174 ASP A CA 1
ATOM 1355 C C . ASP A 1 174 ? -6.722 -11.841 2.702 1.00 93.69 174 ASP A C 1
ATOM 1357 O O . ASP A 1 174 ? -5.961 -12.680 3.176 1.00 93.69 174 ASP A O 1
ATOM 1361 N N . HIS A 1 175 ? -6.907 -10.654 3.281 1.00 95.00 175 HIS A N 1
ATOM 1362 C CA . HIS A 1 175 ? -6.198 -10.181 4.462 1.00 95.00 175 HIS A CA 1
ATOM 1363 C C . HIS A 1 175 ? -7.143 -9.755 5.589 1.00 95.00 175 HIS A C 1
ATOM 1365 O O . HIS A 1 175 ? -6.711 -9.071 6.530 1.00 95.00 175 HIS A O 1
ATOM 1371 N N . ALA A 1 176 ? -8.421 -10.127 5.502 1.00 93.50 176 ALA A N 1
ATOM 1372 C CA . ALA A 1 176 ? -9.394 -9.869 6.548 1.00 93.50 176 ALA A CA 1
ATOM 1373 C C . ALA A 1 176 ? -8.957 -10.540 7.857 1.00 93.50 176 ALA A C 1
ATOM 1375 O O . ALA A 1 176 ? -8.326 -11.598 7.866 1.00 93.50 176 ALA A O 1
ATOM 1376 N N . LEU A 1 177 ? -9.290 -9.920 8.988 1.00 89.56 177 LEU A N 1
ATOM 1377 C CA . LEU A 1 177 ? -9.103 -10.587 10.270 1.00 89.56 177 LEU A CA 1
ATOM 1378 C C . LEU A 1 177 ? -10.063 -11.770 10.359 1.00 89.56 177 LEU A C 1
ATOM 1380 O O . LEU A 1 177 ? -11.256 -11.606 10.103 1.00 89.56 177 LEU A O 1
ATOM 1384 N N . SER A 1 178 ? -9.554 -12.937 10.758 1.00 77.06 178 SER A N 1
ATOM 1385 C CA . SER A 1 178 ? -10.413 -14.060 11.112 1.00 77.06 178 SER A CA 1
ATOM 1386 C C . SER A 1 178 ? -11.385 -13.590 12.193 1.00 77.06 178 SER A C 1
ATOM 1388 O O . SER A 1 178 ? -10.988 -13.102 13.257 1.00 77.06 178 SER A O 1
ATOM 1390 N N . SER A 1 179 ? -12.680 -13.657 11.891 1.00 57.69 179 SER A N 1
ATOM 1391 C CA . SER A 1 179 ? -13.715 -13.398 12.880 1.00 57.69 179 SER A CA 1
ATOM 1392 C C . SER A 1 179 ? -13.501 -14.366 14.040 1.00 57.69 179 SER A C 1
ATOM 1394 O O . SER A 1 179 ? -13.428 -15.575 13.821 1.00 57.69 179 SER A O 1
ATOM 1396 N N . GLN A 1 180 ? -13.408 -13.852 15.269 1.00 43.91 180 GLN A N 1
ATOM 1397 C CA . GLN A 1 180 ? -13.660 -14.688 16.444 1.00 43.91 180 GLN A CA 1
ATOM 1398 C C . GLN A 1 180 ? -15.005 -15.408 16.235 1.00 43.91 180 GLN A C 1
ATOM 1400 O O . GLN A 1 180 ? -15.918 -14.796 15.662 1.00 43.91 180 GLN A O 1
ATOM 1405 N N . PRO A 1 181 ? -15.123 -16.689 16.628 1.00 35.78 181 PRO A N 1
ATOM 1406 C CA . PRO A 1 181 ? -16.364 -17.428 16.470 1.00 35.78 181 PRO A CA 1
ATOM 1407 C C . PRO A 1 181 ? -17.478 -16.669 17.192 1.00 35.78 181 PRO A C 1
ATOM 1409 O O . PRO A 1 181 ? -17.270 -16.118 18.275 1.00 35.78 181 PRO A O 1
ATOM 1412 N N . SER A 1 182 ? -18.640 -16.598 16.546 1.00 38.78 182 SER A N 1
ATOM 1413 C CA . SER A 1 182 ? -19.877 -16.172 17.193 1.00 38.78 182 SER A CA 1
ATOM 1414 C C . SER A 1 182 ? -20.037 -16.999 18.466 1.00 38.78 182 SER A C 1
ATOM 1416 O O . SER A 1 182 ? -19.872 -18.218 18.416 1.00 38.78 182 SER A O 1
ATOM 1418 N N . SER A 1 183 ? -20.273 -16.312 19.583 1.00 34.50 183 SER A N 1
ATOM 1419 C CA . SER A 1 183 ? -20.631 -16.905 20.874 1.00 34.50 183 SER A CA 1
ATOM 1420 C C . SER A 1 183 ? -21.749 -17.934 20.760 1.00 34.50 183 SER A C 1
ATOM 1422 O O . SER A 1 183 ? -22.661 -17.709 19.931 1.00 34.50 183 SER A O 1
#

Foldseek 3Di:
DCVLVDQDFPDQFADPVSCVVVVNPDQHCVSVVHHADPPPGRVVLVVVLVVQLVCQQDVQQDDPPDDDPDDDGPRPPSSVSNLVLLQVAQALAEEEEDAPDDPPDDLCPDPLNVLCVSSNYHYDHDDDPSHAEYAYPD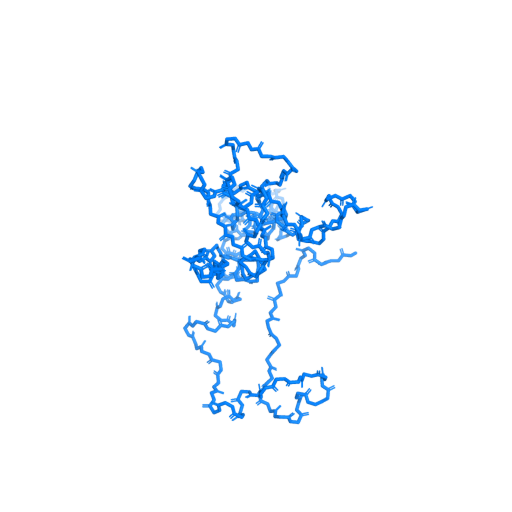CPDPNNVVCVVVVHQYFYSVQSVVSNNSSHRDDRVVGGPDDDDDD